Protein AF-A0A7W7RBM0-F1 (afdb_monomer)

Organism: Kitasatospora kifunensis (NCBI:txid58351)

Foldseek 3Di:
DPPPPCVVVVHDDDDDPLNVVLVVVLVVVVVVVVVVVVVVLVVLVVVLVVLVVVCCVVPVVPPPPDDDPVVSVVVSVVVSCVVRVSQWDQDPVRDTDGPVRVVVLVVQVSVLLSQQSSVLSVCVVVVQFKWFKDWDQQPAQQANPHPHHRHRDIDTSVSCNVRSDHGGPIPIHIHGCPVDDPDDPDPPPPDDDDDDDDDDDDDDDDDDDDDDDDDD

pLDDT: mean 75.97, std 19.32, range [30.8, 97.81]

Radius of gyration: 31.15 Å; Cα contacts (8 Å, |Δi|>4): 187; chains: 1; bounding box: 59×87×76 Å

Mean predicted aligned error: 14.88 Å

Solvent-accessible surface area (backbone atoms only — not comparable to full-atom values): 13121 Å² total; per-residue (Å²): 134,84,62,72,67,33,65,77,66,78,45,83,86,70,92,44,72,69,56,52,49,55,50,47,54,52,46,53,56,50,49,53,50,53,50,56,52,52,53,49,51,52,52,52,50,51,51,44,54,50,49,54,54,52,46,51,69,63,44,70,80,62,58,85,65,97,55,54,72,67,59,51,52,48,54,52,49,55,50,49,46,72,76,50,54,86,62,42,45,70,47,96,88,68,52,73,38,48,44,67,65,46,50,54,32,51,52,48,36,53,53,35,41,49,51,36,51,54,51,45,50,53,29,60,76,70,71,32,52,37,25,36,29,45,45,54,83,75,31,9,41,73,27,58,86,39,85,57,57,33,40,80,33,77,38,45,49,65,60,44,67,75,41,41,56,33,54,76,73,59,74,40,42,69,44,79,30,78,88,51,74,78,75,75,78,82,73,83,81,75,84,75,84,82,84,84,85,84,90,85,82,89,82,88,78,88,78,91,82,89,86,84,87,81,90,132

Nearest PDB structures (foldseek):
  5lm1-assembly1_A  TM=4.040E-01  e=5.178E+00  Homo sapiens

Structure (mmCIF, N/CA/C/O backbone):
data_AF-A0A7W7RBM0-F1
#
_entry.id   AF-A0A7W7RBM0-F1
#
loop_
_atom_site.group_PDB
_atom_site.id
_atom_site.type_symbol
_atom_site.label_atom_id
_atom_site.label_alt_id
_atom_site.label_comp_id
_atom_site.label_asym_id
_atom_site.label_entity_id
_atom_site.label_seq_id
_atom_site.pdbx_PDB_ins_code
_atom_site.Cartn_x
_atom_site.Cartn_y
_atom_site.Cartn_z
_atom_site.occupancy
_atom_site.B_iso_or_equiv
_atom_site.auth_seq_id
_atom_site.auth_comp_id
_atom_site.auth_asym_id
_atom_site.auth_atom_id
_atom_site.pdbx_PDB_model_num
ATOM 1 N N . MET A 1 1 ? 0.752 22.565 11.808 1.00 34.62 1 MET A N 1
ATOM 2 C CA . MET A 1 1 ? -0.166 23.169 12.798 1.00 34.62 1 MET A CA 1
ATOM 3 C C . MET A 1 1 ? -1.330 22.202 13.053 1.00 34.62 1 MET A C 1
ATOM 5 O O . MET A 1 1 ? -2.288 22.236 12.294 1.00 34.62 1 MET A O 1
ATOM 9 N N . PRO A 1 2 ? -1.244 21.279 14.032 1.00 46.66 2 PRO A N 1
ATOM 10 C CA . PRO A 1 2 ? -2.271 20.262 14.308 1.00 46.66 2 PRO A CA 1
ATOM 11 C C . PRO A 1 2 ? -3.316 20.740 15.344 1.00 46.66 2 PRO A C 1
ATOM 13 O O . PRO A 1 2 ? -3.722 19.993 16.230 1.00 46.66 2 PRO A O 1
ATOM 16 N N . THR A 1 3 ? -3.701 22.015 15.296 1.00 50.72 3 THR A N 1
ATOM 17 C CA . THR A 1 3 ? -4.293 22.718 16.447 1.00 50.72 3 THR A CA 1
ATOM 18 C C . THR A 1 3 ? -5.813 22.568 16.581 1.00 50.72 3 THR A C 1
ATOM 20 O O . THR A 1 3 ? -6.357 22.837 17.647 1.00 50.72 3 THR A O 1
ATOM 23 N N . THR A 1 4 ? -6.523 22.118 15.548 1.00 62.31 4 THR A N 1
ATOM 24 C CA . THR A 1 4 ? -7.995 22.171 15.522 1.00 62.31 4 THR A CA 1
ATOM 25 C C . THR A 1 4 ? -8.686 21.055 16.307 1.00 62.31 4 THR A C 1
ATOM 27 O O . THR A 1 4 ? -9.708 21.317 16.923 1.00 62.31 4 THR A O 1
ATOM 30 N N . ALA A 1 5 ? -8.128 19.843 16.379 1.00 54.31 5 ALA A N 1
ATOM 31 C CA . ALA A 1 5 ? -8.778 18.734 17.094 1.00 54.31 5 ALA A CA 1
ATOM 32 C C . ALA A 1 5 ? -8.568 18.774 18.622 1.00 54.31 5 ALA A C 1
ATOM 34 O O . ALA A 1 5 ? -9.457 18.412 19.391 1.00 54.31 5 ALA A O 1
ATOM 35 N N . ALA A 1 6 ? -7.394 19.227 19.079 1.00 55.47 6 ALA A N 1
ATOM 36 C CA . ALA A 1 6 ? -7.057 19.278 20.505 1.00 55.47 6 ALA A CA 1
ATOM 37 C C . ALA A 1 6 ? -7.853 20.359 21.260 1.00 55.47 6 ALA A C 1
ATOM 39 O O . ALA A 1 6 ? -8.245 20.145 22.407 1.00 55.47 6 ALA A O 1
ATOM 40 N N . ALA A 1 7 ? -8.134 21.489 20.601 1.00 59.97 7 ALA A N 1
ATOM 41 C CA . ALA A 1 7 ? -8.940 22.571 21.162 1.00 59.97 7 ALA A CA 1
ATOM 42 C C . ALA A 1 7 ? -10.389 22.131 21.434 1.00 59.97 7 ALA A C 1
ATOM 44 O O . ALA A 1 7 ? -10.951 22.471 22.470 1.00 59.97 7 ALA A O 1
ATOM 45 N N . THR A 1 8 ? -10.968 21.311 20.553 1.00 61.75 8 THR A N 1
ATOM 46 C CA . THR A 1 8 ? -12.334 20.786 20.706 1.00 61.75 8 THR A CA 1
ATOM 47 C C . THR A 1 8 ? -12.459 19.761 21.839 1.00 61.75 8 THR A C 1
ATOM 49 O O . THR A 1 8 ? -13.512 19.655 22.455 1.00 61.75 8 THR A O 1
ATOM 52 N N . LEU A 1 9 ? -11.391 19.017 22.147 1.00 70.31 9 LEU A N 1
ATOM 53 C CA . LEU A 1 9 ? -11.397 17.958 23.167 1.00 70.31 9 LEU A CA 1
ATOM 54 C C . LEU A 1 9 ? -10.960 18.435 24.565 1.00 70.31 9 LEU A C 1
ATOM 56 O O . LEU A 1 9 ? -10.940 17.634 25.500 1.00 70.31 9 LEU A O 1
ATOM 60 N N . GLY A 1 10 ? -10.566 19.707 24.717 1.00 74.50 10 GLY A N 1
ATOM 61 C CA . GLY A 1 10 ? -10.135 20.283 25.998 1.00 74.50 10 GLY A CA 1
ATOM 62 C C . GLY A 1 10 ? -8.911 19.599 26.624 1.00 74.50 10 GLY A C 1
ATOM 63 O O . GLY A 1 10 ? -8.672 19.731 27.823 1.00 74.50 10 GLY A O 1
ATOM 64 N N . ARG A 1 11 ? -8.146 18.828 25.840 1.00 68.06 11 ARG A N 1
ATOM 65 C CA . ARG A 1 11 ? -6.976 18.074 26.306 1.00 68.06 11 ARG A CA 1
ATOM 66 C C . ARG A 1 11 ? -5.830 18.187 25.303 1.00 68.06 11 ARG A C 1
ATOM 68 O O . ARG A 1 11 ? -6.062 18.008 24.105 1.00 68.06 11 ARG A O 1
ATOM 75 N N . PRO A 1 12 ? -4.590 18.437 25.7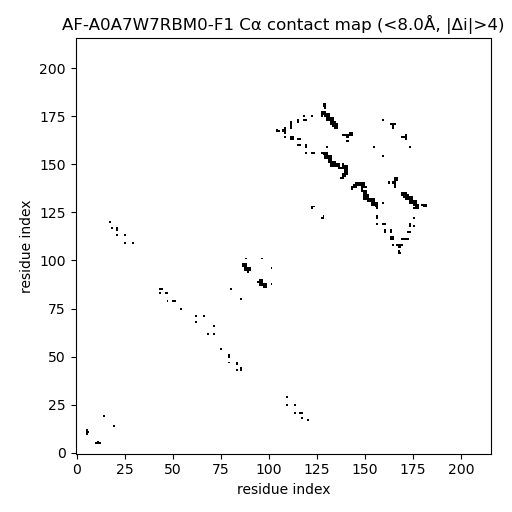63 1.00 71.50 12 PRO A N 1
ATOM 76 C CA . PRO A 1 12 ? -3.438 18.428 24.876 1.00 71.50 12 PRO A CA 1
ATOM 77 C C . PRO A 1 12 ? -3.272 17.038 24.254 1.00 71.50 12 PRO A C 1
ATOM 79 O O . PRO A 1 12 ? -3.477 16.007 24.900 1.00 71.50 12 PRO A O 1
ATOM 82 N N . PHE A 1 13 ? -2.898 17.005 22.976 1.00 72.31 13 PHE A N 1
ATOM 83 C CA . PHE A 1 13 ? -2.513 15.761 22.326 1.00 72.31 13 PHE A CA 1
ATOM 84 C C . PHE A 1 13 ? -1.226 15.230 22.974 1.00 72.31 13 PHE A C 1
ATOM 86 O O . PHE A 1 13 ? -0.174 15.856 22.872 1.00 72.31 13 PHE A O 1
ATOM 93 N N . THR A 1 14 ? -1.301 14.057 23.604 1.00 74.19 14 THR A N 1
ATOM 94 C CA . THR A 1 14 ? -0.139 13.397 24.227 1.00 74.19 14 THR A CA 1
ATOM 95 C C . THR A 1 14 ? 0.209 12.119 23.487 1.00 74.19 14 THR A C 1
ATOM 97 O O . THR A 1 14 ? -0.647 11.244 23.388 1.00 74.19 14 THR A O 1
ATOM 100 N N . TRP A 1 15 ? 1.444 11.956 23.015 1.00 73.50 15 TRP A N 1
ATOM 101 C CA . TRP A 1 15 ? 1.920 10.681 22.468 1.00 73.50 15 TRP A CA 1
ATOM 102 C C . TRP A 1 15 ? 1.856 9.579 23.533 1.00 73.50 15 TRP A C 1
ATOM 104 O O . TRP A 1 15 ? 2.588 9.618 24.516 1.00 73.50 15 TRP A O 1
ATOM 114 N N . THR A 1 16 ? 0.970 8.597 23.353 1.00 78.50 16 THR A N 1
ATOM 115 C CA . THR A 1 16 ? 0.907 7.414 24.222 1.00 78.50 16 THR A CA 1
ATOM 116 C C . THR A 1 16 ? 1.860 6.335 23.717 1.00 78.50 16 THR A C 1
ATOM 118 O O . THR A 1 16 ? 2.151 6.279 22.521 1.00 78.50 16 THR A O 1
ATOM 121 N N . SER A 1 17 ? 2.284 5.427 24.599 1.00 74.88 17 SER A N 1
ATOM 122 C CA . SER A 1 17 ? 3.091 4.253 24.226 1.00 74.88 17 SER A CA 1
ATOM 123 C C . SER A 1 17 ? 2.436 3.432 23.110 1.00 74.88 17 SER A C 1
ATOM 125 O O . SER A 1 17 ? 3.106 3.023 22.169 1.00 74.88 17 SER A O 1
ATOM 127 N N . SER A 1 18 ? 1.109 3.275 23.144 1.00 68.06 18 SER A N 1
ATOM 128 C CA . SER A 1 18 ? 0.350 2.594 22.089 1.00 68.06 18 SER A CA 1
ATOM 129 C C . SER A 1 18 ? 0.451 3.280 20.721 1.00 68.06 18 SER A C 1
ATOM 131 O O . SER A 1 18 ? 0.587 2.602 19.707 1.00 68.06 18 SER A O 1
ATOM 133 N N . ARG A 1 19 ? 0.442 4.621 20.671 1.00 73.06 19 ARG A N 1
ATOM 134 C CA . ARG A 1 19 ? 0.617 5.375 19.416 1.00 73.06 19 ARG A CA 1
ATOM 135 C C . ARG A 1 19 ? 2.046 5.281 18.903 1.00 73.06 19 ARG A C 1
ATOM 137 O O . ARG A 1 19 ? 2.250 5.204 17.699 1.00 73.06 19 ARG A O 1
ATOM 144 N N . GLN A 1 20 ? 3.021 5.275 19.809 1.00 77.88 20 GLN A N 1
ATOM 145 C CA . GLN A 1 20 ? 4.423 5.073 19.454 1.00 77.88 20 GLN A CA 1
ATOM 146 C C . GLN A 1 20 ? 4.657 3.669 18.885 1.00 77.88 20 GLN A C 1
ATOM 148 O O . GLN A 1 20 ? 5.362 3.551 17.889 1.00 77.88 20 GLN A O 1
ATOM 153 N N . HIS A 1 21 ? 4.033 2.632 19.457 1.00 72.50 21 HIS A N 1
ATOM 154 C CA . HIS A 1 21 ? 4.114 1.261 18.939 1.00 72.50 21 HIS A CA 1
ATOM 155 C C . HIS A 1 21 ? 3.507 1.160 17.536 1.00 72.50 21 HIS A C 1
ATOM 157 O O . HIS A 1 21 ? 4.199 0.765 16.609 1.00 72.50 21 HIS A O 1
ATOM 163 N N . ALA A 1 22 ? 2.274 1.645 17.345 1.00 70.75 22 ALA A N 1
ATOM 164 C CA . ALA A 1 22 ? 1.618 1.625 16.036 1.00 70.75 22 ALA A CA 1
ATOM 165 C C . ALA A 1 22 ? 2.400 2.412 14.966 1.00 70.75 22 ALA A C 1
ATOM 167 O O . ALA A 1 22 ? 2.523 1.968 13.826 1.00 70.75 22 ALA A O 1
ATOM 168 N N . LEU A 1 23 ? 2.967 3.571 15.329 1.00 74.25 23 LEU A N 1
ATOM 169 C CA . LEU A 1 23 ? 3.827 4.336 14.425 1.00 74.25 23 LEU A CA 1
ATOM 170 C C . LEU A 1 23 ? 5.109 3.566 14.094 1.00 74.25 23 LEU A C 1
ATOM 172 O O . LEU A 1 23 ? 5.545 3.578 12.944 1.00 74.25 23 LEU A O 1
ATOM 176 N N . ARG A 1 24 ? 5.716 2.904 15.084 1.00 80.00 24 ARG A N 1
ATOM 177 C CA . ARG A 1 24 ? 6.925 2.100 14.899 1.00 80.00 24 ARG A CA 1
ATOM 178 C C . ARG A 1 24 ? 6.667 0.917 13.972 1.00 80.00 24 ARG A C 1
ATOM 180 O O . ARG A 1 24 ? 7.450 0.736 13.047 1.00 80.00 24 ARG A O 1
ATOM 187 N N . ASP A 1 25 ? 5.572 0.191 14.164 1.00 74.31 25 ASP A N 1
ATOM 188 C CA . ASP A 1 25 ? 5.205 -0.963 13.335 1.00 74.31 25 ASP A CA 1
ATOM 189 C C . ASP A 1 25 ? 4.941 -0.531 11.888 1.00 74.31 25 ASP A C 1
ATOM 191 O O . ASP A 1 25 ? 5.546 -1.065 10.959 1.00 74.31 25 ASP A O 1
ATOM 195 N N . LEU A 1 26 ? 4.158 0.540 11.692 1.00 77.50 26 LEU A N 1
ATOM 196 C CA . LEU A 1 26 ? 3.953 1.141 10.370 1.00 77.50 26 LEU A CA 1
ATOM 197 C C . LEU A 1 26 ? 5.280 1.540 9.716 1.00 77.50 26 LEU A C 1
ATOM 199 O O . LEU A 1 26 ? 5.475 1.344 8.516 1.00 77.50 26 LEU A O 1
ATOM 203 N N . THR A 1 27 ? 6.180 2.129 10.500 1.00 76.50 27 THR A N 1
ATOM 204 C CA . THR A 1 27 ? 7.476 2.602 10.016 1.00 76.50 27 THR A CA 1
ATOM 205 C C . THR A 1 27 ? 8.352 1.429 9.584 1.00 76.50 27 THR A C 1
ATOM 207 O O . THR A 1 27 ? 8.867 1.454 8.469 1.00 76.50 27 THR A O 1
ATOM 210 N N . ILE A 1 28 ? 8.485 0.390 10.414 1.00 79.44 28 ILE A N 1
ATOM 211 C CA . ILE A 1 28 ? 9.275 -0.814 10.114 1.00 79.44 28 ILE A CA 1
ATOM 212 C C . ILE A 1 28 ? 8.769 -1.480 8.833 1.00 79.44 28 ILE A C 1
ATOM 214 O O . ILE A 1 28 ? 9.562 -1.715 7.918 1.00 79.44 28 ILE A O 1
ATOM 218 N N . ASP A 1 29 ? 7.460 -1.702 8.726 1.00 75.06 29 ASP A N 1
ATOM 219 C CA . ASP A 1 29 ? 6.852 -2.331 7.552 1.00 75.06 29 ASP A CA 1
ATOM 220 C C . ASP A 1 29 ? 7.039 -1.493 6.285 1.00 75.06 29 ASP A C 1
ATOM 222 O O . ASP A 1 29 ? 7.387 -2.016 5.223 1.00 75.06 29 ASP A O 1
ATOM 226 N N . THR A 1 30 ? 6.848 -0.175 6.392 1.00 73.44 30 THR A N 1
ATOM 227 C CA . THR A 1 30 ? 7.026 0.747 5.263 1.00 73.44 30 THR A CA 1
ATOM 228 C C . THR A 1 30 ? 8.481 0.769 4.800 1.00 73.44 30 THR A C 1
ATOM 230 O O . THR A 1 30 ? 8.741 0.692 3.600 1.00 73.44 30 THR A O 1
ATOM 233 N N . TYR A 1 31 ? 9.446 0.824 5.724 1.00 76.50 31 TYR A N 1
ATOM 234 C CA . TYR A 1 31 ? 10.868 0.778 5.378 1.00 76.50 31 TYR A CA 1
ATOM 235 C C . TYR A 1 31 ? 11.263 -0.553 4.740 1.00 76.50 31 TYR A C 1
ATOM 237 O O . TYR A 1 31 ? 12.006 -0.547 3.758 1.00 76.50 31 TYR A O 1
ATOM 245 N N . ALA A 1 32 ? 10.762 -1.679 5.254 1.00 80.75 32 ALA A N 1
ATOM 246 C CA . ALA A 1 32 ? 11.043 -2.995 4.690 1.00 80.75 32 ALA A CA 1
ATOM 247 C C . ALA A 1 32 ? 10.551 -3.110 3.238 1.00 80.75 32 ALA A C 1
ATOM 249 O O . ALA A 1 32 ? 11.269 -3.628 2.379 1.00 80.75 32 ALA A O 1
ATOM 250 N N . ASP A 1 33 ? 9.359 -2.588 2.941 1.00 77.44 33 ASP A N 1
ATOM 251 C CA . ASP A 1 33 ? 8.840 -2.539 1.574 1.00 77.44 33 ASP A CA 1
ATOM 252 C C . ASP A 1 33 ? 9.652 -1.592 0.683 1.00 77.44 33 ASP A C 1
ATOM 254 O O . ASP A 1 33 ? 10.083 -1.998 -0.398 1.00 77.44 33 ASP A O 1
ATOM 258 N N . LEU A 1 34 ? 9.923 -0.360 1.128 1.00 76.56 34 LEU A N 1
ATOM 259 C CA . LEU A 1 34 ? 10.722 0.602 0.358 1.00 76.56 34 LEU A CA 1
ATOM 260 C C . LEU A 1 34 ? 12.121 0.060 0.040 1.00 76.56 34 LEU A C 1
ATOM 262 O O . LEU A 1 34 ? 12.595 0.222 -1.084 1.00 76.56 34 LEU A O 1
ATOM 266 N N . LEU A 1 35 ? 12.758 -0.628 0.991 1.00 82.50 35 LEU A N 1
ATOM 267 C CA . LEU A 1 35 ? 14.050 -1.279 0.786 1.00 82.50 35 LEU A CA 1
ATOM 268 C C . LEU A 1 35 ? 13.958 -2.405 -0.249 1.00 82.50 35 LEU A C 1
ATOM 270 O O . LEU A 1 35 ? 14.793 -2.491 -1.147 1.00 82.50 35 LEU A O 1
ATOM 274 N N . ARG A 1 36 ? 12.930 -3.255 -0.167 1.00 81.25 36 ARG A N 1
ATOM 275 C CA . ARG A 1 36 ? 12.728 -4.336 -1.143 1.00 81.25 36 ARG A CA 1
ATOM 276 C C . ARG A 1 36 ? 12.538 -3.777 -2.555 1.00 81.25 36 ARG A C 1
ATOM 278 O O . ARG A 1 36 ? 13.091 -4.312 -3.515 1.00 81.25 36 ARG A O 1
ATOM 285 N N . HIS A 1 37 ? 11.792 -2.681 -2.681 1.00 77.38 37 HIS A N 1
ATOM 286 C CA . HIS A 1 37 ? 11.557 -2.019 -3.962 1.00 77.38 37 HIS A CA 1
ATOM 287 C C . HIS A 1 37 ? 12.786 -1.276 -4.490 1.00 77.38 37 HIS A C 1
ATOM 289 O O . HIS A 1 37 ? 13.040 -1.331 -5.692 1.00 77.38 37 HIS A O 1
ATOM 295 N N . SER A 1 38 ? 13.590 -0.647 -3.628 1.00 78.19 38 SER A N 1
ATOM 296 C CA . SER A 1 38 ? 14.849 -0.027 -4.058 1.00 78.19 38 SER A CA 1
ATOM 297 C C . SER A 1 38 ? 15.851 -1.075 -4.552 1.00 78.19 38 SER A C 1
ATOM 299 O O . SER A 1 38 ? 16.487 -0.879 -5.586 1.00 78.19 38 SER A O 1
ATOM 301 N N . GLN A 1 39 ? 15.927 -2.233 -3.889 1.00 86.50 39 GLN A N 1
ATOM 302 C CA . GLN A 1 39 ? 16.743 -3.367 -4.330 1.00 86.50 39 GLN A CA 1
ATOM 303 C C . GLN A 1 39 ? 16.281 -3.931 -5.683 1.00 86.50 39 GLN A C 1
ATOM 305 O O . GLN A 1 39 ? 17.117 -4.246 -6.531 1.00 86.50 39 GLN A O 1
ATOM 310 N N . GLU A 1 40 ? 14.967 -4.039 -5.914 1.00 83.69 40 GLU A N 1
ATOM 311 C CA . GLU A 1 40 ? 14.426 -4.426 -7.225 1.00 83.69 40 GLU A CA 1
ATOM 312 C C . GLU A 1 40 ? 14.782 -3.404 -8.306 1.00 83.69 40 GLU A C 1
ATOM 314 O O . GLU A 1 40 ? 15.256 -3.790 -9.371 1.00 83.69 40 GLU A O 1
ATOM 319 N N . ALA A 1 41 ? 14.638 -2.108 -8.026 1.00 81.81 41 ALA A N 1
ATOM 320 C CA . ALA A 1 41 ? 14.992 -1.060 -8.978 1.00 81.81 41 ALA A CA 1
ATOM 321 C C . ALA A 1 41 ? 16.479 -1.125 -9.373 1.00 81.81 41 ALA A C 1
ATOM 323 O O . ALA A 1 41 ? 16.811 -1.030 -10.555 1.00 81.81 41 ALA A O 1
ATOM 324 N N . VAL A 1 42 ? 17.377 -1.364 -8.408 1.00 86.31 42 VAL A N 1
ATOM 325 C CA . VAL A 1 42 ? 18.814 -1.556 -8.675 1.00 86.31 42 VAL A CA 1
ATOM 326 C C . VAL A 1 42 ? 19.058 -2.787 -9.552 1.00 86.31 42 VAL A C 1
ATOM 328 O O . VAL A 1 42 ? 19.825 -2.714 -10.513 1.00 86.31 42 VAL A O 1
ATOM 331 N N . ARG A 1 43 ? 18.386 -3.911 -9.272 1.00 86.94 43 ARG A N 1
ATOM 332 C CA . ARG A 1 43 ? 18.473 -5.131 -10.093 1.00 86.94 43 ARG A CA 1
ATOM 333 C C . ARG A 1 43 ? 17.994 -4.882 -11.527 1.00 86.94 43 ARG A C 1
ATOM 335 O O . ARG A 1 43 ? 18.687 -5.275 -12.466 1.00 86.94 43 ARG A O 1
ATOM 342 N N . GLN A 1 44 ? 16.851 -4.221 -11.707 1.00 84.50 44 GLN A N 1
ATOM 343 C CA . GLN A 1 44 ? 16.304 -3.903 -13.029 1.00 84.50 44 GLN A CA 1
ATOM 344 C C . GLN A 1 44 ? 17.215 -2.956 -13.814 1.00 84.50 44 GLN A C 1
ATOM 346 O O . GLN A 1 44 ? 17.490 -3.206 -14.988 1.00 84.50 44 GLN A O 1
ATOM 351 N N . ALA A 1 45 ? 17.747 -1.920 -13.160 1.00 84.94 45 ALA A N 1
ATOM 352 C CA . ALA A 1 45 ? 18.719 -1.018 -13.767 1.00 84.94 45 ALA A CA 1
ATOM 353 C C . ALA A 1 45 ? 19.986 -1.773 -14.201 1.00 84.94 45 ALA A C 1
ATOM 355 O O . ALA A 1 45 ? 20.451 -1.602 -15.325 1.00 84.94 45 ALA A O 1
ATOM 356 N N . GLY A 1 46 ? 20.511 -2.666 -13.355 1.00 87.06 46 GLY A N 1
ATOM 357 C CA . GLY A 1 46 ? 21.654 -3.519 -13.691 1.00 87.06 46 GLY A CA 1
ATOM 358 C C . GLY A 1 46 ? 21.400 -4.406 -14.914 1.00 87.06 46 GLY A C 1
ATOM 359 O O . GLY A 1 46 ? 22.244 -4.477 -15.810 1.00 87.06 46 GLY A O 1
ATOM 360 N N . ALA A 1 47 ? 20.220 -5.029 -14.994 1.00 87.38 47 ALA A N 1
ATOM 361 C CA . ALA A 1 47 ? 19.813 -5.831 -16.148 1.00 87.38 47 ALA A CA 1
ATOM 362 C C . ALA A 1 47 ? 19.720 -4.988 -17.431 1.00 87.38 47 ALA A C 1
ATOM 364 O O . ALA A 1 47 ? 20.244 -5.393 -18.469 1.00 87.38 47 ALA A O 1
ATOM 365 N N . PHE A 1 48 ? 19.128 -3.792 -17.348 1.00 87.50 48 PHE A N 1
ATOM 366 C CA . PHE A 1 48 ? 19.065 -2.846 -18.462 1.00 87.50 48 P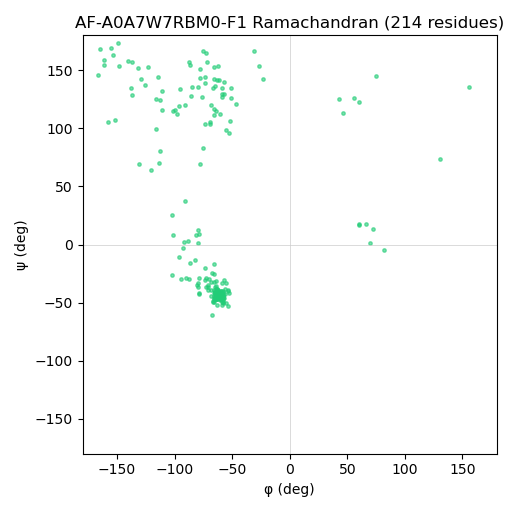HE A CA 1
ATOM 367 C C . PHE A 1 48 ? 20.464 -2.430 -18.936 1.00 87.50 48 PHE A C 1
ATOM 369 O O . PHE A 1 48 ? 20.763 -2.521 -20.126 1.00 87.50 48 PHE A O 1
ATOM 376 N N . TYR A 1 49 ? 21.363 -2.055 -18.020 1.00 87.00 49 TYR A N 1
ATOM 377 C CA . TYR A 1 49 ? 22.748 -1.719 -18.369 1.00 87.00 49 TYR A CA 1
ATOM 378 C C . TYR A 1 49 ? 23.482 -2.888 -19.036 1.00 87.00 49 TYR A C 1
ATOM 380 O O . TYR A 1 49 ? 24.232 -2.680 -19.993 1.00 87.00 49 TYR A O 1
ATOM 388 N N . GLY A 1 50 ? 23.265 -4.115 -18.556 1.00 89.19 50 GLY A N 1
ATOM 389 C CA . GLY A 1 50 ? 23.800 -5.326 -19.175 1.00 89.19 50 GLY A CA 1
ATOM 390 C C . GLY A 1 50 ? 23.311 -5.504 -20.613 1.00 89.19 50 GLY A C 1
ATOM 391 O O . GLY A 1 50 ? 24.125 -5.722 -21.512 1.00 89.19 50 GLY A O 1
ATOM 392 N N . ALA A 1 51 ? 22.007 -5.336 -20.839 1.00 88.19 51 ALA A N 1
ATOM 393 C CA . ALA A 1 51 ? 21.386 -5.443 -22.156 1.00 88.19 51 ALA A CA 1
ATOM 394 C C . ALA A 1 51 ? 21.878 -4.362 -23.127 1.00 88.19 51 ALA A C 1
ATOM 396 O O . ALA A 1 51 ? 22.259 -4.686 -24.248 1.00 88.19 51 ALA A O 1
ATOM 397 N N . VAL A 1 52 ? 21.976 -3.103 -22.686 1.00 86.31 52 VAL A N 1
ATOM 398 C CA . VAL A 1 52 ? 22.540 -2.001 -23.487 1.00 86.31 52 VAL A CA 1
ATOM 399 C C . VAL A 1 52 ? 23.970 -2.322 -23.922 1.00 86.31 52 VAL A C 1
ATOM 401 O O . VAL A 1 52 ? 24.313 -2.168 -25.092 1.00 86.31 52 VAL A O 1
ATOM 404 N N . ARG A 1 53 ? 24.817 -2.806 -23.003 1.00 87.44 53 ARG A N 1
ATOM 405 C CA . ARG A 1 53 ? 26.206 -3.177 -23.325 1.00 87.44 53 ARG A CA 1
ATOM 406 C C . ARG A 1 53 ? 26.274 -4.357 -24.291 1.00 87.44 53 ARG A C 1
ATOM 408 O O . ARG A 1 53 ? 27.106 -4.342 -25.194 1.00 87.44 53 ARG A O 1
ATOM 415 N N . ALA A 1 54 ? 25.432 -5.373 -24.106 1.00 87.31 54 ALA A N 1
ATOM 416 C CA . ALA A 1 54 ? 25.364 -6.521 -25.006 1.00 87.31 54 ALA A CA 1
ATOM 417 C C . ALA A 1 54 ? 24.923 -6.096 -26.414 1.00 87.31 54 ALA A C 1
ATOM 419 O O . ALA A 1 54 ? 25.595 -6.422 -27.391 1.00 87.31 54 ALA A O 1
ATOM 420 N N . ALA A 1 55 ? 23.869 -5.286 -26.496 1.00 82.69 55 ALA A N 1
ATOM 421 C CA . ALA A 1 55 ? 23.366 -4.723 -27.736 1.00 82.69 55 ALA A CA 1
ATOM 422 C C . ALA A 1 55 ? 24.418 -3.859 -28.441 1.00 82.69 55 ALA A C 1
ATOM 424 O O . ALA A 1 55 ? 24.638 -4.025 -29.634 1.00 82.69 55 ALA A O 1
ATOM 425 N N . ALA A 1 56 ? 25.136 -2.996 -27.717 1.00 79.00 56 ALA A N 1
ATOM 426 C CA . ALA A 1 56 ? 26.215 -2.197 -28.295 1.00 79.00 56 ALA A CA 1
ATOM 427 C C . ALA A 1 56 ? 27.301 -3.080 -28.939 1.00 79.00 56 ALA A C 1
ATOM 429 O O . ALA A 1 56 ? 27.710 -2.820 -30.068 1.00 79.00 56 ALA A O 1
ATOM 430 N N . ARG A 1 57 ? 27.723 -4.168 -28.276 1.00 81.50 57 ARG A N 1
ATOM 431 C CA . ARG A 1 57 ? 28.708 -5.110 -28.845 1.00 81.50 57 ARG A CA 1
ATOM 432 C C . ARG A 1 57 ? 28.201 -5.808 -30.107 1.00 81.50 57 ARG A C 1
ATOM 434 O O . ARG A 1 57 ? 28.987 -6.044 -31.016 1.00 81.50 57 ARG A O 1
ATOM 441 N N . GLN A 1 58 ? 26.918 -6.158 -30.143 1.00 76.62 58 GLN A N 1
ATOM 442 C CA . GLN A 1 58 ? 26.314 -6.892 -31.256 1.00 76.62 58 GLN A CA 1
ATOM 443 C C . GLN A 1 58 ? 25.980 -5.990 -32.447 1.00 76.62 58 GLN A C 1
ATOM 445 O O . GLN A 1 58 ? 26.139 -6.411 -33.586 1.00 76.62 58 GLN A O 1
ATOM 450 N N . HIS A 1 59 ? 25.535 -4.758 -32.194 1.00 67.31 59 H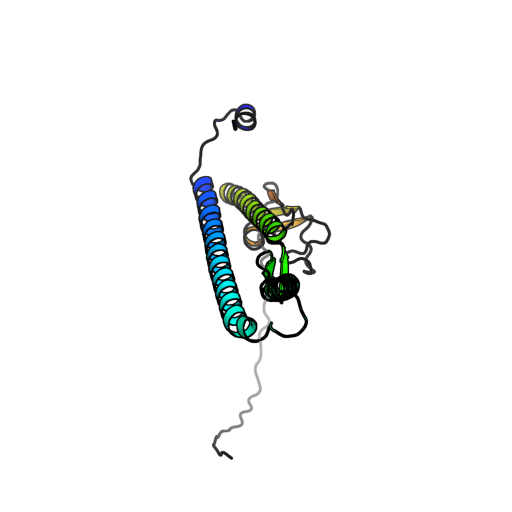IS A N 1
ATOM 451 C CA . HIS A 1 59 ? 24.957 -3.888 -33.215 1.00 67.31 59 HIS A CA 1
ATOM 452 C C . HIS A 1 59 ? 25.952 -2.918 -33.858 1.00 67.31 59 HIS A C 1
ATOM 454 O O . HIS A 1 59 ? 25.786 -2.611 -35.040 1.00 67.31 59 HIS A O 1
ATOM 460 N N . ILE A 1 60 ? 26.996 -2.471 -33.144 1.00 63.78 60 ILE A N 1
ATOM 461 C CA . ILE A 1 60 ? 28.032 -1.578 -33.706 1.00 63.78 60 ILE A CA 1
ATOM 462 C C . ILE A 1 60 ? 28.665 -2.150 -34.998 1.00 63.78 60 ILE A C 1
ATOM 464 O O . ILE A 1 60 ? 28.830 -1.381 -35.944 1.00 63.78 60 ILE A O 1
ATOM 468 N N . PRO A 1 61 ? 28.946 -3.465 -35.120 1.00 61.91 61 PRO A N 1
ATOM 469 C CA . PRO A 1 61 ? 29.502 -4.035 -36.354 1.00 61.91 61 PRO A CA 1
ATOM 470 C C . PRO A 1 61 ? 28.512 -4.138 -37.534 1.00 61.91 61 PRO A C 1
ATOM 472 O O . PRO A 1 61 ? 28.928 -4.099 -38.688 1.00 61.91 61 PRO A O 1
ATOM 475 N N . THR A 1 62 ? 27.207 -4.286 -37.278 1.00 59.19 62 THR A N 1
ATOM 476 C CA . THR A 1 62 ? 26.196 -4.660 -38.299 1.00 59.19 62 THR A CA 1
ATOM 477 C C . THR A 1 62 ? 25.421 -3.497 -38.931 1.00 59.19 62 THR A C 1
ATOM 479 O O . THR A 1 62 ? 24.729 -3.697 -39.930 1.00 59.19 62 THR A O 1
ATOM 482 N N . HIS A 1 63 ? 25.526 -2.272 -38.403 1.00 54.72 63 HIS A N 1
ATOM 483 C CA . HIS A 1 63 ? 24.731 -1.124 -38.877 1.00 54.72 63 HIS A CA 1
ATOM 484 C C . HIS A 1 63 ? 25.235 -0.440 -40.163 1.00 54.72 63 HIS A C 1
ATOM 486 O O . HIS A 1 63 ? 24.711 0.601 -40.548 1.00 54.72 63 HIS A O 1
ATOM 492 N N . LEU A 1 64 ? 26.166 -1.058 -40.896 1.00 54.12 64 LEU A N 1
ATOM 493 C CA . LEU A 1 64 ? 26.592 -0.614 -42.233 1.00 54.12 64 LEU A CA 1
ATOM 494 C C . LEU A 1 64 ? 25.614 -1.001 -43.365 1.00 54.12 64 LEU A C 1
ATOM 496 O O . LEU A 1 64 ? 25.933 -0.829 -44.538 1.00 54.12 64 LEU A O 1
ATOM 500 N N . THR A 1 65 ? 24.417 -1.509 -43.052 1.00 63.12 65 THR A N 1
ATOM 501 C CA . THR A 1 65 ? 23.442 -1.975 -44.054 1.00 63.12 65 THR A CA 1
ATOM 502 C C . THR A 1 65 ? 22.152 -1.139 -44.043 1.00 63.12 65 THR A C 1
ATOM 504 O O . THR A 1 65 ? 21.263 -1.311 -43.213 1.00 63.12 65 THR A O 1
ATOM 507 N N . GLY A 1 66 ? 22.045 -0.197 -44.986 1.00 65.62 66 GLY A N 1
ATOM 508 C CA . GLY A 1 66 ? 20.777 0.375 -45.474 1.00 65.62 66 GLY A CA 1
ATOM 509 C C . GLY A 1 66 ? 19.948 1.279 -44.544 1.00 65.62 66 GLY A C 1
ATOM 510 O O . GLY A 1 66 ? 18.885 1.730 -44.964 1.00 65.62 66 GLY A O 1
ATOM 511 N N . ARG A 1 67 ? 20.382 1.569 -43.311 1.00 72.06 67 ARG A N 1
ATOM 512 C CA . ARG A 1 67 ? 19.693 2.488 -42.378 1.00 72.06 67 ARG A CA 1
ATOM 513 C C . ARG A 1 67 ? 20.611 3.612 -41.924 1.00 72.06 67 ARG A C 1
ATOM 515 O O . ARG A 1 67 ? 21.820 3.431 -41.824 1.00 72.06 67 ARG A O 1
ATOM 522 N N . THR A 1 68 ? 20.033 4.761 -41.577 1.00 80.25 68 THR A N 1
ATOM 523 C CA . THR A 1 68 ? 20.808 5.833 -40.938 1.00 80.25 68 THR A CA 1
ATOM 524 C C . THR A 1 68 ? 21.158 5.464 -39.493 1.00 80.25 68 THR A C 1
ATOM 526 O O . THR A 1 68 ? 20.474 4.660 -38.844 1.00 80.25 68 THR A O 1
ATOM 529 N N . ALA A 1 69 ? 22.211 6.082 -38.952 1.00 77.06 69 ALA A N 1
ATOM 530 C CA . ALA A 1 69 ? 22.598 5.917 -37.550 1.00 77.06 69 ALA A CA 1
ATOM 531 C C . ALA A 1 69 ? 21.449 6.280 -36.589 1.00 77.06 69 ALA A C 1
ATOM 533 O O . ALA A 1 69 ? 21.210 5.572 -35.614 1.00 77.06 69 ALA A O 1
ATOM 534 N N . LEU A 1 70 ? 20.680 7.329 -36.910 1.00 80.81 70 LEU A N 1
ATOM 535 C CA . LEU A 1 70 ? 19.532 7.762 -36.113 1.00 80.81 70 LEU A CA 1
ATOM 536 C C . LEU A 1 70 ? 18.406 6.715 -36.093 1.00 80.81 70 LEU A C 1
ATOM 538 O O . LEU A 1 70 ? 17.874 6.406 -35.030 1.00 80.81 70 LEU A O 1
ATOM 542 N N . GLN A 1 71 ? 18.061 6.134 -37.247 1.00 82.38 71 GLN A N 1
ATOM 543 C CA . GLN A 1 71 ? 17.039 5.079 -37.335 1.00 82.38 71 GLN A CA 1
ATOM 544 C C . GLN A 1 71 ? 17.452 3.823 -36.562 1.00 82.38 71 GLN A C 1
ATOM 546 O O . GLN A 1 71 ? 16.630 3.195 -35.891 1.00 82.38 71 GLN A O 1
ATOM 551 N N . SER A 1 72 ? 18.735 3.477 -36.640 1.00 78.50 72 SER A N 1
ATOM 552 C CA . SER A 1 72 ? 19.326 2.338 -35.939 1.00 78.50 72 SER A CA 1
ATOM 553 C C . SER A 1 72 ? 19.305 2.540 -34.423 1.00 78.50 72 SER A C 1
ATOM 555 O O . SER A 1 72 ? 18.818 1.677 -33.695 1.00 78.50 72 SER A O 1
ATOM 557 N N . ALA A 1 73 ? 19.725 3.720 -33.957 1.00 80.50 73 ALA A N 1
ATOM 558 C CA . ALA A 1 73 ? 19.669 4.097 -32.549 1.00 80.50 73 ALA A CA 1
ATOM 559 C C . ALA A 1 73 ? 18.231 4.098 -32.012 1.00 80.50 73 ALA A C 1
ATOM 561 O O . ALA A 1 73 ? 17.980 3.558 -30.937 1.00 80.50 73 ALA A O 1
ATOM 562 N N . LYS A 1 74 ? 17.274 4.640 -32.777 1.00 84.38 74 LYS A N 1
ATOM 563 C CA . LYS A 1 74 ? 15.857 4.641 -32.395 1.00 84.38 74 LYS A CA 1
ATOM 564 C C . LYS A 1 74 ? 15.289 3.226 -32.288 1.00 84.38 74 LYS A C 1
ATOM 566 O O . LYS A 1 74 ? 14.658 2.906 -31.289 1.00 84.38 74 LYS A O 1
ATOM 571 N N . THR A 1 75 ? 15.551 2.373 -33.278 1.00 83.56 75 THR A N 1
ATOM 572 C CA . THR A 1 75 ? 15.075 0.980 -33.272 1.00 83.56 75 THR A CA 1
ATOM 573 C C . THR A 1 75 ? 15.617 0.220 -32.063 1.00 83.56 75 THR A C 1
ATOM 575 O O . THR A 1 75 ? 14.863 -0.469 -31.380 1.00 83.56 75 THR A O 1
ATOM 578 N N . LEU A 1 76 ? 16.909 0.381 -31.766 1.00 83.06 76 LEU A N 1
ATOM 579 C CA . LEU A 1 76 ? 17.530 -0.244 -30.604 1.00 83.06 76 LEU A CA 1
ATOM 580 C C . LEU A 1 76 ? 16.938 0.283 -29.287 1.00 83.06 76 LEU A C 1
ATOM 582 O O . LEU A 1 76 ? 16.650 -0.501 -28.385 1.00 83.06 76 LEU A O 1
ATOM 586 N N . ALA A 1 77 ? 16.725 1.596 -29.174 1.00 83.56 77 ALA A N 1
ATOM 587 C CA . ALA A 1 77 ? 16.095 2.193 -28.000 1.00 83.56 77 ALA A CA 1
ATOM 588 C C . ALA A 1 77 ? 14.669 1.658 -27.783 1.00 83.56 77 ALA A C 1
ATOM 590 O O . ALA A 1 77 ? 14.331 1.274 -26.664 1.00 83.56 77 ALA A O 1
ATOM 591 N N . ASP A 1 78 ? 13.868 1.563 -28.849 1.00 86.25 78 ASP A N 1
ATOM 592 C CA . ASP A 1 78 ? 12.498 1.043 -28.796 1.00 86.25 78 ASP A CA 1
ATOM 593 C C . ASP A 1 78 ? 12.488 -0.447 -28.370 1.00 86.25 78 ASP A C 1
ATOM 595 O O . ASP A 1 78 ? 11.687 -0.851 -27.524 1.00 86.25 78 ASP A O 1
ATOM 599 N N . GLN A 1 79 ? 13.428 -1.261 -28.873 1.00 84.31 79 GLN A N 1
ATOM 600 C CA . GLN A 1 79 ? 13.595 -2.667 -28.472 1.00 84.31 79 GLN A CA 1
ATOM 601 C C . GLN A 1 79 ? 13.996 -2.817 -26.999 1.00 84.31 79 GLN A C 1
ATOM 603 O O . GLN A 1 79 ? 13.411 -3.625 -26.274 1.00 84.31 79 GLN A O 1
ATOM 608 N N . LEU A 1 80 ? 14.975 -2.031 -26.543 1.00 85.25 80 LEU A N 1
ATOM 609 C CA . LEU A 1 80 ? 15.438 -2.054 -25.156 1.00 85.25 80 LEU A CA 1
ATOM 610 C C . LEU A 1 80 ? 14.340 -1.598 -24.191 1.00 85.25 80 LEU A C 1
ATOM 612 O O . LEU A 1 80 ? 14.145 -2.239 -23.162 1.00 85.25 80 LEU A O 1
ATOM 616 N N . ALA A 1 81 ? 13.591 -0.546 -24.529 1.00 82.69 81 ALA A N 1
ATOM 617 C CA . ALA A 1 81 ? 12.469 -0.071 -23.721 1.00 82.69 81 ALA A CA 1
ATOM 618 C C . ALA A 1 81 ? 11.341 -1.114 -23.625 1.00 82.69 81 ALA A C 1
ATOM 620 O O . ALA A 1 81 ? 10.760 -1.302 -22.556 1.00 82.69 81 ALA A O 1
ATOM 621 N N . ALA A 1 82 ? 11.055 -1.833 -24.716 1.00 82.69 82 ALA A N 1
ATOM 622 C CA . ALA A 1 82 ? 10.051 -2.895 -24.725 1.00 82.69 82 ALA A CA 1
ATOM 623 C C . ALA A 1 82 ? 10.470 -4.122 -23.891 1.00 82.69 82 ALA A C 1
ATOM 625 O O . ALA A 1 82 ? 9.636 -4.717 -23.200 1.00 82.69 82 ALA A O 1
ATOM 626 N N . ALA A 1 83 ? 11.753 -4.496 -23.948 1.00 82.94 83 ALA A N 1
ATOM 627 C CA . ALA A 1 83 ? 12.306 -5.641 -23.224 1.00 82.94 83 ALA A CA 1
ATOM 628 C C . ALA A 1 83 ? 12.583 -5.345 -21.738 1.00 82.94 83 ALA A C 1
ATOM 630 O O . ALA A 1 83 ? 12.489 -6.246 -20.903 1.00 82.94 83 ALA A O 1
ATOM 631 N N . HIS A 1 84 ? 12.884 -4.089 -21.400 1.00 84.06 84 HIS A N 1
ATOM 632 C CA . HIS A 1 84 ? 13.273 -3.649 -20.059 1.00 84.06 84 HIS A CA 1
ATOM 633 C C . HIS A 1 84 ? 12.460 -2.420 -19.617 1.00 84.06 84 HIS A C 1
ATOM 635 O O . HIS A 1 84 ? 13.010 -1.321 -19.510 1.00 84.06 84 HIS A O 1
ATOM 641 N N . PRO A 1 85 ? 11.149 -2.571 -19.352 1.00 78.69 85 PRO A N 1
ATOM 642 C CA . PRO A 1 85 ? 10.318 -1.456 -18.916 1.00 78.69 85 PRO A CA 1
ATOM 643 C C . PRO A 1 85 ? 10.714 -1.014 -17.500 1.00 78.69 85 PRO A C 1
ATOM 645 O O . PRO A 1 85 ? 10.394 -1.683 -16.520 1.00 78.69 85 PRO A O 1
ATOM 648 N N . LEU A 1 86 ? 11.407 0.122 -17.396 1.00 80.25 86 LEU A N 1
ATOM 649 C CA . LEU A 1 86 ? 11.831 0.720 -16.120 1.00 80.25 86 LEU A CA 1
ATOM 650 C C . LEU A 1 86 ? 10.716 1.541 -15.443 1.00 80.25 86 LEU A C 1
ATOM 652 O O . LEU A 1 86 ? 10.822 1.901 -14.275 1.00 80.25 86 LEU A O 1
ATOM 656 N N . ASP A 1 87 ? 9.635 1.844 -16.166 1.00 85.19 87 ASP A N 1
ATOM 657 C CA . ASP A 1 87 ? 8.473 2.609 -15.697 1.00 85.19 87 ASP A CA 1
ATOM 658 C C . ASP A 1 87 ? 7.359 1.718 -15.118 1.00 85.19 87 ASP A C 1
ATOM 660 O O . ASP A 1 87 ? 6.291 2.216 -14.736 1.00 85.19 87 ASP A O 1
ATOM 664 N N . ARG A 1 88 ? 7.580 0.397 -15.057 1.00 85.75 88 ARG A N 1
ATOM 665 C CA . ARG A 1 88 ? 6.581 -0.595 -14.650 1.00 85.75 88 ARG A CA 1
ATOM 666 C C . ARG A 1 88 ? 7.083 -1.484 -13.518 1.00 85.75 88 ARG A C 1
ATOM 668 O O . ARG A 1 88 ? 8.171 -2.042 -13.573 1.00 85.75 88 ARG A O 1
ATOM 675 N N . VAL A 1 89 ? 6.213 -1.726 -12.544 1.00 82.94 89 VAL A N 1
ATOM 676 C CA . VAL A 1 89 ? 6.334 -2.843 -11.605 1.00 82.94 89 VAL A CA 1
ATOM 677 C C . VAL A 1 89 ? 5.700 -4.074 -12.244 1.00 82.94 89 VAL A C 1
ATOM 679 O O . VAL A 1 89 ? 4.553 -4.020 -12.693 1.00 82.94 89 VAL A O 1
ATOM 682 N N . VAL A 1 90 ? 6.439 -5.182 -12.291 1.00 81.69 90 VAL A N 1
ATOM 683 C CA . VAL A 1 90 ? 5.949 -6.467 -12.806 1.00 81.69 90 VAL A CA 1
ATOM 684 C C . VAL A 1 90 ? 5.606 -7.365 -11.623 1.00 81.69 90 VAL A C 1
ATOM 686 O O . VAL A 1 90 ? 6.474 -7.729 -10.833 1.00 81.69 90 VAL A O 1
ATOM 689 N N . TYR A 1 91 ? 4.329 -7.700 -11.475 1.00 80.44 91 TYR A N 1
ATOM 690 C CA . TYR A 1 91 ? 3.861 -8.619 -10.442 1.00 80.44 91 TYR A CA 1
ATOM 691 C C . TYR A 1 91 ? 4.247 -10.069 -10.764 1.00 80.44 91 TYR A C 1
ATOM 693 O O . TYR A 1 91 ? 4.550 -10.416 -11.905 1.00 80.44 91 TYR A O 1
ATOM 701 N N . ARG A 1 92 ? 4.160 -10.956 -9.762 1.00 78.00 92 ARG A N 1
ATOM 702 C CA . ARG A 1 92 ? 4.454 -12.395 -9.916 1.00 78.00 92 ARG A CA 1
ATOM 703 C C . ARG A 1 92 ? 3.629 -13.066 -11.022 1.00 78.00 92 ARG A C 1
ATOM 705 O O . ARG A 1 92 ? 4.123 -13.968 -11.681 1.00 78.00 92 ARG A O 1
ATOM 712 N N . ASN A 1 93 ? 2.391 -12.622 -11.234 1.00 80.88 93 ASN A N 1
ATOM 713 C CA . ASN A 1 93 ? 1.503 -13.126 -12.286 1.00 80.88 93 ASN A CA 1
ATOM 714 C C . ASN A 1 93 ? 1.777 -12.511 -13.676 1.00 80.88 93 ASN A C 1
ATOM 716 O O . ASN A 1 93 ? 0.977 -12.690 -14.587 1.00 80.88 93 ASN A O 1
ATOM 720 N N . GLY A 1 94 ? 2.857 -11.740 -13.836 1.00 81.44 94 GLY A N 1
ATOM 721 C CA . GLY A 1 94 ? 3.230 -11.084 -15.090 1.00 81.44 94 GLY A CA 1
ATOM 722 C C . GLY A 1 94 ? 2.497 -9.769 -15.374 1.00 81.44 94 GLY A C 1
ATOM 723 O O . GLY A 1 94 ? 2.836 -9.089 -16.345 1.00 81.44 94 GLY A O 1
ATOM 724 N N . ALA A 1 95 ? 1.533 -9.366 -14.538 1.00 85.38 95 ALA A N 1
ATOM 725 C CA . ALA A 1 95 ? 0.831 -8.099 -14.710 1.00 85.38 95 ALA A CA 1
ATOM 726 C C . ALA A 1 95 ? 1.792 -6.910 -14.536 1.00 85.38 95 ALA A C 1
ATOM 728 O O . ALA A 1 95 ? 2.615 -6.888 -13.620 1.00 85.38 95 ALA A O 1
ATOM 729 N N . ARG A 1 96 ? 1.676 -5.909 -15.417 1.00 86.88 96 ARG A N 1
ATOM 730 C CA . ARG A 1 96 ? 2.571 -4.742 -15.469 1.00 86.88 96 ARG A CA 1
ATOM 731 C C . ARG A 1 96 ? 1.831 -3.479 -15.035 1.00 86.88 96 ARG A C 1
ATOM 733 O O . ARG A 1 96 ? 0.919 -3.029 -15.725 1.00 86.88 96 ARG A O 1
ATOM 740 N N . MET A 1 97 ? 2.248 -2.873 -13.930 1.00 85.19 97 MET A N 1
ATOM 741 C CA . MET A 1 97 ? 1.632 -1.671 -13.361 1.00 85.19 97 MET A CA 1
ATOM 742 C C . MET A 1 97 ? 2.569 -0.467 -13.509 1.00 85.19 97 MET A C 1
ATOM 744 O O . MET A 1 97 ? 3.737 -0.605 -13.155 1.00 85.19 97 MET A O 1
ATOM 748 N N . PRO A 1 98 ? 2.117 0.710 -13.983 1.00 90.06 98 PRO A N 1
ATOM 749 C CA . PRO A 1 98 ? 2.915 1.936 -13.903 1.00 90.06 98 PRO A CA 1
ATOM 750 C C . PRO A 1 98 ? 3.431 2.171 -12.483 1.00 90.06 98 PRO A C 1
ATOM 752 O O . PRO A 1 98 ? 2.650 2.081 -11.535 1.00 90.06 98 PRO A O 1
ATOM 755 N N . VAL A 1 99 ? 4.711 2.523 -12.332 1.00 84.50 99 VAL A N 1
ATOM 756 C CA . VAL A 1 99 ? 5.336 2.769 -11.017 1.00 84.50 99 VAL A CA 1
ATOM 757 C C . VAL A 1 99 ? 4.534 3.780 -10.198 1.00 84.50 99 VAL A C 1
ATOM 759 O O . VAL A 1 99 ? 4.282 3.543 -9.021 1.00 84.50 99 VAL A O 1
ATOM 762 N N . ARG A 1 100 ? 4.043 4.858 -10.825 1.00 86.31 100 ARG A N 1
ATOM 763 C CA . ARG A 1 100 ? 3.183 5.848 -10.158 1.00 86.31 100 ARG A CA 1
ATOM 764 C C . ARG A 1 100 ? 1.900 5.226 -9.599 1.00 86.31 100 ARG A C 1
ATOM 766 O O . ARG A 1 100 ? 1.602 5.387 -8.422 1.00 86.31 100 ARG A O 1
ATOM 773 N N . ALA A 1 101 ? 1.161 4.492 -10.431 1.00 87.44 101 ALA A N 1
ATOM 774 C CA . ALA A 1 101 ? -0.103 3.874 -10.034 1.00 87.44 101 ALA A CA 1
ATOM 775 C C . ALA A 1 101 ? 0.094 2.781 -8.972 1.00 87.44 101 ALA A C 1
ATOM 777 O O . ALA A 1 101 ? -0.783 2.573 -8.130 1.00 87.44 101 ALA A O 1
ATOM 778 N N . TRP A 1 102 ? 1.230 2.083 -9.017 1.00 86.25 102 TRP A N 1
ATOM 779 C CA . TRP A 1 102 ? 1.647 1.145 -7.984 1.00 86.25 102 TRP A CA 1
ATOM 780 C C . TRP A 1 102 ? 1.944 1.868 -6.662 1.00 86.25 102 TRP A C 1
ATOM 782 O O . TRP A 1 102 ? 1.394 1.479 -5.635 1.00 86.25 102 TRP A O 1
ATOM 792 N N . ALA A 1 103 ? 2.745 2.937 -6.692 1.00 83.31 103 ALA A N 1
ATOM 793 C CA . ALA A 1 103 ? 3.133 3.694 -5.504 1.00 83.31 103 ALA A CA 1
ATOM 794 C C . ALA A 1 103 ? 1.911 4.302 -4.803 1.00 83.31 103 ALA A C 1
ATOM 796 O O . ALA A 1 103 ? 1.740 4.120 -3.602 1.00 83.31 103 ALA A O 1
ATOM 797 N N . GLU A 1 104 ? 1.008 4.928 -5.561 1.00 86.00 104 GLU A N 1
ATOM 798 C CA . GLU A 1 104 ? -0.255 5.455 -5.033 1.00 86.00 104 GLU A CA 1
ATOM 799 C C . GLU A 1 104 ? -1.091 4.351 -4.360 1.00 86.00 104 GLU A C 1
ATOM 801 O O . GLU A 1 104 ? -1.572 4.526 -3.241 1.00 86.00 104 GLU A O 1
ATOM 806 N N . ALA A 1 105 ? -1.235 3.184 -5.002 1.00 86.06 105 ALA A N 1
ATOM 807 C CA . ALA A 1 105 ? -1.981 2.061 -4.431 1.00 86.06 105 ALA A CA 1
ATOM 808 C C . ALA A 1 105 ? -1.330 1.505 -3.156 1.00 86.06 105 ALA A C 1
ATOM 810 O O . ALA A 1 105 ? -2.040 1.179 -2.203 1.00 86.06 105 ALA A O 1
ATOM 811 N N . ALA A 1 106 ? 0.001 1.397 -3.139 1.00 82.81 106 ALA A N 1
ATOM 812 C CA . ALA A 1 106 ? 0.768 0.914 -1.998 1.00 82.81 106 ALA A CA 1
ATOM 813 C C . ALA A 1 106 ? 0.648 1.873 -0.808 1.00 82.81 106 ALA A C 1
ATOM 815 O O . ALA A 1 106 ? 0.344 1.431 0.299 1.00 82.81 106 ALA A O 1
ATOM 816 N N . THR A 1 107 ? 0.800 3.181 -1.038 1.00 82.88 107 THR A N 1
ATOM 817 C CA . THR A 1 107 ? 0.618 4.202 -0.001 1.00 82.88 107 THR A CA 1
ATOM 818 C C . THR A 1 107 ? -0.791 4.146 0.576 1.00 82.88 107 THR A C 1
ATOM 820 O O . THR A 1 107 ? -0.928 4.042 1.791 1.00 82.88 107 THR A O 1
ATOM 823 N N . LEU A 1 108 ? -1.827 4.127 -0.270 1.00 85.38 108 LEU A N 1
ATOM 824 C CA . LEU A 1 108 ? -3.218 4.043 0.187 1.00 85.38 108 LEU A CA 1
ATOM 825 C C . LEU A 1 108 ? -3.467 2.792 1.037 1.00 85.38 108 LEU A C 1
ATOM 827 O O . LEU A 1 108 ? -4.020 2.892 2.132 1.00 85.38 108 LEU A O 1
ATOM 831 N N . ALA A 1 109 ? -3.017 1.626 0.565 1.00 86.62 109 ALA A N 1
ATOM 832 C CA . ALA A 1 109 ? -3.164 0.371 1.295 1.00 86.62 109 ALA A CA 1
ATOM 833 C C . ALA A 1 109 ? -2.478 0.434 2.668 1.00 86.62 109 ALA A C 1
ATOM 835 O O . ALA A 1 109 ? -3.093 0.101 3.679 1.00 86.62 109 ALA A O 1
ATOM 836 N N . ARG A 1 110 ? -1.234 0.926 2.727 1.00 84.31 110 ARG A N 1
ATOM 837 C CA . ARG A 1 110 ? -0.479 1.052 3.983 1.00 84.31 110 ARG A CA 1
ATOM 838 C C . ARG A 1 110 ? -1.126 2.040 4.951 1.00 84.31 110 ARG A C 1
ATOM 840 O O . ARG A 1 110 ? -1.238 1.734 6.135 1.00 84.31 110 ARG A O 1
ATOM 847 N N . THR A 1 111 ? -1.619 3.179 4.463 1.00 82.62 111 THR A N 1
ATOM 848 C CA . THR A 1 111 ? -2.336 4.143 5.312 1.00 82.62 111 THR A CA 1
ATOM 849 C C . THR A 1 111 ? -3.647 3.582 5.855 1.00 82.62 111 THR A C 1
ATOM 851 O O . THR A 1 111 ? -3.970 3.835 7.012 1.00 82.62 111 THR A O 1
ATOM 854 N N . ALA A 1 112 ? -4.370 2.777 5.070 1.00 87.69 112 ALA A N 1
ATOM 855 C CA . ALA A 1 112 ? -5.607 2.141 5.515 1.00 87.69 112 ALA A CA 1
ATOM 856 C C . ALA A 1 112 ? -5.344 1.077 6.595 1.00 87.69 112 ALA A C 1
ATOM 858 O O . ALA A 1 112 ? -6.006 1.079 7.630 1.00 87.69 112 ALA A O 1
ATOM 859 N N . VAL A 1 113 ? -4.326 0.227 6.406 1.00 87.50 113 VAL A N 1
ATOM 860 C CA . VAL A 1 113 ? -3.899 -0.753 7.423 1.00 87.50 113 VAL A CA 1
ATOM 861 C C . VAL A 1 113 ? -3.514 -0.052 8.725 1.00 87.50 113 VAL A C 1
ATOM 863 O O . VAL A 1 113 ? -3.976 -0.450 9.790 1.00 87.50 113 VAL A O 1
ATOM 866 N N . ALA A 1 114 ? -2.727 1.024 8.647 1.00 83.25 114 ALA A N 1
ATOM 867 C CA . ALA A 1 114 ? -2.323 1.796 9.820 1.00 83.25 114 ALA A CA 1
ATOM 868 C 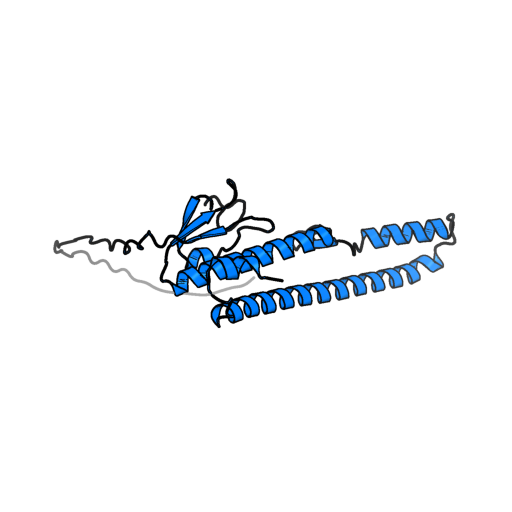C . ALA A 1 114 ? -3.510 2.426 10.556 1.00 83.25 114 ALA A C 1
ATOM 870 O O . ALA A 1 114 ? -3.586 2.370 11.784 1.00 83.25 114 ALA A O 1
ATOM 871 N N . TYR A 1 115 ? -4.435 3.026 9.802 1.00 86.62 115 TYR A N 1
ATOM 872 C CA . TYR A 1 115 ? -5.652 3.616 10.345 1.00 86.62 115 TYR A CA 1
ATOM 873 C C . TYR A 1 115 ? -6.468 2.568 11.112 1.00 86.62 115 TYR A C 1
ATOM 875 O O . TYR A 1 115 ? -6.788 2.772 12.284 1.00 86.62 115 TYR A O 1
ATOM 883 N N . ASN A 1 116 ? -6.716 1.411 10.493 1.00 92.31 116 ASN A N 1
ATOM 884 C CA . ASN A 1 116 ? -7.478 0.329 11.110 1.00 92.31 116 ASN A CA 1
ATOM 885 C C . ASN A 1 116 ? -6.759 -0.270 12.323 1.00 92.31 116 ASN A C 1
ATOM 887 O O . ASN A 1 116 ? -7.387 -0.460 13.361 1.00 92.31 116 ASN A O 1
ATOM 891 N N . ALA A 1 117 ? -5.442 -0.474 12.257 1.00 88.81 117 ALA A N 1
ATOM 892 C CA . ALA A 1 117 ? -4.654 -0.919 13.405 1.00 88.81 117 ALA A CA 1
ATOM 893 C C . ALA A 1 117 ? -4.770 0.050 14.596 1.00 88.81 117 ALA A C 1
ATOM 895 O O . ALA A 1 117 ? -4.937 -0.384 15.737 1.00 88.81 117 ALA A O 1
ATOM 896 N N . GLY A 1 118 ? -4.747 1.363 14.339 1.00 84.12 118 GLY A N 1
ATOM 897 C CA . GLY A 1 118 ? -4.960 2.389 15.361 1.00 84.12 118 GLY A CA 1
ATOM 898 C C . GLY A 1 118 ? -6.345 2.304 16.005 1.00 84.12 118 GLY A C 1
ATOM 899 O O . GLY A 1 118 ? -6.457 2.330 17.232 1.00 84.12 118 GLY A O 1
ATOM 900 N N . THR A 1 119 ? -7.390 2.142 15.193 1.00 90.88 119 THR A N 1
ATOM 901 C CA . THR A 1 119 ? -8.769 1.949 15.664 1.00 90.88 119 THR A CA 1
ATOM 902 C C . THR A 1 119 ? -8.903 0.697 16.535 1.00 90.88 119 THR A C 1
ATOM 904 O O . THR A 1 119 ? -9.441 0.762 17.641 1.00 90.88 119 THR A O 1
ATOM 907 N N . LEU A 1 120 ? -8.342 -0.433 16.101 1.00 92.81 120 LEU A N 1
ATOM 908 C CA . LEU A 1 120 ? -8.394 -1.696 16.844 1.00 92.81 120 LEU A CA 1
ATOM 909 C C . LEU A 1 120 ? -7.561 -1.652 18.135 1.00 92.81 120 LEU A C 1
ATOM 911 O O . LEU A 1 120 ? -7.948 -2.237 19.145 1.00 92.81 120 LEU A O 1
ATOM 915 N N . ALA A 1 121 ? -6.456 -0.903 18.162 1.00 88.62 121 ALA A N 1
ATOM 916 C CA . ALA A 1 121 ? -5.697 -0.672 19.391 1.00 88.62 121 ALA A CA 1
ATOM 917 C C . ALA A 1 121 ? -6.515 0.101 20.443 1.00 88.62 121 ALA A C 1
ATOM 919 O O . ALA A 1 121 ? -6.397 -0.176 21.640 1.00 88.62 121 ALA A O 1
ATOM 920 N N . VAL A 1 122 ? -7.364 1.046 20.017 1.00 88.31 122 VAL A N 1
ATOM 921 C CA . VAL A 1 122 ? -8.325 1.715 20.912 1.00 88.31 122 VAL A CA 1
ATOM 922 C C . VAL A 1 122 ? -9.356 0.710 21.422 1.00 88.31 122 VAL A C 1
ATOM 924 O O . VAL A 1 122 ? -9.599 0.679 22.626 1.00 88.31 122 VAL A O 1
ATOM 927 N N . ALA A 1 123 ? -9.893 -0.150 20.553 1.00 92.31 123 ALA A N 1
ATOM 928 C CA . ALA A 1 123 ? -10.839 -1.196 20.946 1.00 92.31 123 ALA A CA 1
ATOM 929 C C . ALA A 1 123 ? -10.277 -2.075 22.076 1.00 92.31 123 ALA A C 1
ATOM 931 O O . ALA A 1 123 ? -10.866 -2.147 23.156 1.00 92.31 123 ALA A O 1
ATOM 932 N N . ARG A 1 124 ? -9.070 -2.627 21.875 1.00 92.56 124 ARG A N 1
ATOM 933 C CA . ARG A 1 124 ? -8.375 -3.467 22.867 1.00 92.56 124 ARG A CA 1
ATOM 934 C C . ARG A 1 124 ? -8.147 -2.742 24.186 1.00 92.56 124 ARG A C 1
ATOM 936 O O . ARG A 1 124 ? -8.401 -3.299 25.248 1.00 92.56 124 ARG A O 1
ATOM 943 N N . LYS A 1 125 ? -7.706 -1.480 24.134 1.00 89.31 125 LYS A N 1
ATOM 944 C CA . LYS A 1 125 ? -7.473 -0.667 25.338 1.00 89.31 125 LYS A CA 1
ATOM 945 C C . LYS A 1 125 ? -8.739 -0.502 26.187 1.00 89.31 125 LYS A C 1
ATOM 947 O O . LYS A 1 125 ? -8.636 -0.386 27.405 1.00 89.31 125 LYS A O 1
ATOM 952 N N . HIS A 1 126 ? -9.902 -0.451 25.547 1.00 91.38 126 HIS A N 1
ATOM 953 C CA . HIS A 1 126 ? -11.190 -0.234 26.201 1.00 91.38 126 HIS A CA 1
ATOM 954 C C . HIS A 1 126 ? -12.003 -1.523 26.394 1.00 91.38 126 HIS A C 1
ATOM 956 O O . HIS A 1 126 ? -13.156 -1.438 26.802 1.00 91.38 126 HIS A O 1
ATOM 962 N N . GLY A 1 127 ? -11.422 -2.699 26.127 1.00 93.31 127 GLY A N 1
ATOM 963 C CA . GLY A 1 127 ? -12.108 -3.987 26.280 1.00 93.31 127 GLY A CA 1
ATOM 964 C C . GLY A 1 127 ? -13.270 -4.202 25.303 1.00 93.31 127 GLY A C 1
ATOM 965 O O . GLY A 1 127 ? -14.113 -5.060 25.543 1.00 93.31 127 GLY A O 1
ATOM 966 N N . ILE A 1 128 ? -13.330 -3.432 24.214 1.00 95.00 128 ILE A N 1
ATOM 967 C CA . ILE A 1 128 ? -14.347 -3.581 23.169 1.00 95.00 128 ILE A CA 1
ATOM 968 C C . ILE A 1 128 ? -13.968 -4.795 22.326 1.00 95.00 128 ILE A C 1
ATOM 970 O O . ILE A 1 128 ? -12.839 -4.866 21.843 1.00 95.00 128 ILE A O 1
ATOM 974 N N . GLN A 1 129 ? -14.896 -5.735 22.149 1.00 95.81 129 GLN A N 1
ATOM 975 C CA . GLN A 1 129 ? -14.615 -7.006 21.471 1.00 95.81 129 GLN A CA 1
ATOM 976 C C . GLN A 1 129 ? -15.120 -7.057 20.031 1.00 95.81 129 GLN A C 1
ATOM 978 O O . GLN A 1 129 ? -14.541 -7.774 19.218 1.00 95.81 129 GLN A O 1
ATOM 983 N N . LEU A 1 130 ? -16.159 -6.284 19.709 1.00 97.31 130 LEU A N 1
ATOM 984 C CA . LEU A 1 130 ? -16.803 -6.288 18.400 1.00 97.31 130 LEU A CA 1
ATOM 985 C C . LEU A 1 130 ? -16.627 -4.951 17.678 1.00 97.31 130 LEU A C 1
ATOM 987 O O . LEU A 1 130 ? -16.648 -3.870 18.278 1.00 97.31 130 LEU A O 1
ATOM 991 N N . VAL A 1 131 ? -16.480 -5.040 16.360 1.00 97.81 131 VAL A N 1
ATOM 992 C CA . VAL A 1 131 ? -16.463 -3.902 15.447 1.00 97.81 131 VAL A CA 1
ATOM 993 C C . VAL A 1 131 ? -17.441 -4.125 14.304 1.00 97.81 131 VAL A C 1
ATOM 995 O O . VAL A 1 131 ? -17.578 -5.233 13.792 1.00 97.81 131 VAL A O 1
ATOM 998 N N . GLU A 1 132 ? -18.107 -3.058 13.885 1.00 97.81 132 GLU A N 1
ATOM 999 C CA . GLU A 1 132 ? -18.865 -3.022 12.642 1.00 97.81 132 GLU A CA 1
ATOM 1000 C C . GLU A 1 132 ? -17.937 -2.675 11.479 1.00 97.81 132 GLU A C 1
ATOM 1002 O O . GLU A 1 132 ? -17.098 -1.775 11.573 1.00 97.81 132 GLU A O 1
ATOM 1007 N N . VAL A 1 133 ? -18.083 -3.395 10.373 1.00 97.25 133 VAL A N 1
ATOM 1008 C CA . VAL A 1 133 ? -17.232 -3.236 9.197 1.00 97.25 133 VAL A CA 1
ATOM 1009 C C . VAL A 1 133 ? -17.898 -2.313 8.178 1.00 97.25 133 VAL A C 1
ATOM 1011 O O . VAL A 1 133 ? -18.946 -2.628 7.608 1.00 97.25 133 VAL A O 1
ATOM 1014 N N . PHE A 1 134 ? -17.243 -1.193 7.878 1.00 95.50 134 PHE A N 1
ATOM 1015 C CA . PHE A 1 134 ? -17.605 -0.307 6.775 1.00 95.50 134 PHE A CA 1
ATOM 1016 C C . PHE A 1 134 ? -16.688 -0.590 5.595 1.00 95.50 134 PHE A C 1
ATOM 1018 O O . PHE A 1 134 ? -15.481 -0.386 5.683 1.00 95.50 134 PHE A O 1
ATOM 1025 N N . ASP A 1 135 ? -17.243 -1.061 4.486 1.00 93.62 135 ASP A N 1
ATOM 1026 C CA . ASP A 1 135 ? -16.491 -1.355 3.268 1.00 93.62 135 ASP A CA 1
ATOM 1027 C C . ASP A 1 135 ? -17.397 -1.135 2.045 1.00 93.62 135 ASP A C 1
ATOM 1029 O O . ASP A 1 135 ? -18.592 -0.869 2.179 1.00 93.62 135 ASP A O 1
ATOM 1033 N N . GLY A 1 136 ? -16.842 -1.221 0.840 1.00 89.88 136 GLY A N 1
ATOM 1034 C CA . GLY A 1 136 ? -17.653 -1.234 -0.381 1.00 89.88 136 GLY A CA 1
ATOM 1035 C C . GLY A 1 136 ? -18.595 -2.447 -0.450 1.00 89.88 136 GLY A C 1
ATOM 1036 O O . GLY A 1 136 ? -18.309 -3.507 0.103 1.00 89.88 136 GLY A O 1
ATOM 1037 N N . TYR A 1 137 ? -19.709 -2.298 -1.170 1.00 90.69 137 TYR A N 1
ATOM 1038 C CA . TYR A 1 137 ? -20.771 -3.312 -1.215 1.00 90.69 137 TYR A CA 1
ATOM 1039 C C . TYR A 1 137 ? -20.286 -4.687 -1.708 1.00 90.69 137 TYR A C 1
ATOM 1041 O O . TYR A 1 137 ? -20.587 -5.710 -1.102 1.00 90.69 137 TYR A O 1
ATOM 1049 N N . ASP A 1 138 ? -19.448 -4.703 -2.747 1.00 90.06 138 ASP A N 1
ATOM 1050 C CA . ASP A 1 138 ? -18.933 -5.947 -3.332 1.00 90.06 138 ASP A CA 1
ATOM 1051 C C . ASP A 1 138 ? -17.638 -6.454 -2.678 1.00 90.06 138 ASP A C 1
ATOM 1053 O O . ASP A 1 138 ? -17.066 -7.456 -3.115 1.00 90.06 138 ASP A O 1
ATOM 1057 N N . CYS A 1 139 ? -17.139 -5.783 -1.635 1.00 91.38 139 CYS A N 1
ATOM 1058 C CA . CYS A 1 139 ? -15.925 -6.200 -0.940 1.00 91.38 139 CYS A CA 1
ATOM 1059 C C . CYS A 1 139 ? -16.145 -7.498 -0.177 1.00 91.38 139 CYS A C 1
ATOM 1061 O O . CYS A 1 139 ? -16.933 -7.538 0.768 1.00 91.38 139 CYS A O 1
ATOM 1063 N N . GLY A 1 140 ? -15.383 -8.527 -0.523 1.00 93.56 140 GLY A N 1
ATOM 1064 C CA . GLY A 1 140 ? -15.252 -9.688 0.337 1.00 93.56 140 GLY A CA 1
ATOM 1065 C C . GLY A 1 140 ? -14.342 -9.435 1.549 1.00 93.56 140 GLY A C 1
ATOM 1066 O O . GLY A 1 140 ? -13.635 -8.419 1.619 1.00 93.56 140 GLY A O 1
ATOM 1067 N N . TRP A 1 141 ? -14.382 -10.339 2.525 1.00 95.31 141 TRP A N 1
ATOM 1068 C CA . TRP A 1 141 ? -13.681 -10.233 3.801 1.00 95.31 141 TRP A CA 1
ATOM 1069 C C . TRP A 1 141 ? -12.164 -10.320 3.626 1.00 95.31 141 TRP A C 1
ATOM 1071 O O . TRP A 1 141 ? -11.468 -9.336 3.891 1.00 95.31 141 TRP A O 1
ATOM 1081 N N . THR A 1 142 ? -11.662 -11.432 3.090 1.00 94.50 142 THR A N 1
ATOM 1082 C CA . THR A 1 142 ? -10.221 -11.667 2.887 1.00 94.50 142 THR A CA 1
ATOM 1083 C C . THR A 1 142 ? -9.710 -11.129 1.549 1.00 94.50 142 THR A C 1
ATOM 1085 O O . THR A 1 142 ? -8.555 -10.730 1.422 1.00 94.50 142 THR A O 1
ATOM 1088 N N . SER A 1 143 ? -10.572 -11.096 0.529 1.00 90.25 143 SER A N 1
ATOM 1089 C CA . SER A 1 143 ? -10.238 -10.662 -0.829 1.00 90.25 143 SER A CA 1
ATOM 1090 C C . SER A 1 143 ? -11.478 -10.161 -1.577 1.00 90.25 143 SER A C 1
ATOM 1092 O O . SER A 1 143 ? -12.599 -10.334 -1.115 1.00 90.25 14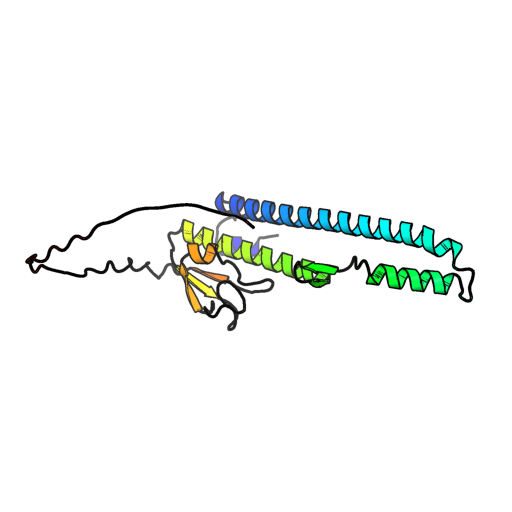3 SER A O 1
ATOM 1094 N N . HIS A 1 144 ? -11.315 -9.524 -2.744 1.00 89.06 144 HIS A N 1
ATOM 1095 C CA . HIS A 1 144 ? -12.463 -9.062 -3.544 1.00 89.06 144 HIS A CA 1
ATOM 1096 C C . HIS A 1 144 ? -13.476 -10.173 -3.897 1.00 89.06 144 HIS A C 1
ATOM 1098 O O . HIS A 1 144 ? -14.668 -9.953 -3.679 1.00 89.06 144 HIS A O 1
ATOM 1104 N N . PRO A 1 145 ? -13.052 -11.337 -4.437 1.00 92.12 145 PRO A N 1
ATOM 1105 C CA . PRO A 1 145 ? -13.979 -12.396 -4.834 1.00 92.12 145 PRO A CA 1
ATOM 1106 C C . PRO A 1 145 ? -14.481 -13.253 -3.665 1.00 92.12 145 PRO A C 1
ATOM 1108 O O . PRO A 1 145 ? -15.228 -14.195 -3.909 1.00 92.12 145 PRO A O 1
ATOM 1111 N N . ASP A 1 146 ? -14.071 -12.967 -2.426 1.00 93.50 146 ASP A N 1
ATOM 1112 C CA . ASP A 1 146 ? -14.519 -13.724 -1.259 1.00 93.50 146 ASP A CA 1
ATOM 1113 C C . ASP A 1 146 ? -16.063 -13.646 -1.146 1.00 93.50 146 ASP A C 1
ATOM 1115 O O . ASP A 1 146 ? -16.630 -12.540 -1.240 1.00 93.50 146 ASP A O 1
ATOM 1119 N N . PRO A 1 147 ? -16.756 -14.804 -1.053 1.00 94.69 147 PRO A N 1
ATOM 1120 C CA . PRO A 1 147 ? -18.206 -14.845 -0.901 1.00 94.69 147 PRO A CA 1
ATOM 1121 C C . PRO A 1 147 ? -18.668 -14.263 0.438 1.00 94.69 147 PRO A C 1
ATOM 1123 O O . PRO A 1 147 ? -19.791 -13.763 0.507 1.00 94.69 147 PRO A O 1
ATOM 1126 N N . ASP A 1 148 ? -17.820 -14.279 1.471 1.00 95.44 148 ASP A N 1
ATOM 1127 C CA . ASP A 1 148 ? -18.095 -13.602 2.734 1.00 95.44 148 ASP A CA 1
ATOM 1128 C C . ASP A 1 148 ? -17.946 -12.086 2.539 1.00 95.44 148 ASP A C 1
ATOM 1130 O O . ASP A 1 148 ? -16.835 -11.565 2.409 1.00 95.44 148 ASP A O 1
ATOM 1134 N N . LYS A 1 149 ? -19.067 -11.359 2.456 1.00 94.62 149 LYS A N 1
ATOM 1135 C CA . LYS A 1 149 ? -19.059 -9.905 2.249 1.00 94.62 149 LYS A CA 1
ATOM 1136 C C . LYS A 1 149 ? -18.776 -9.166 3.546 1.00 94.62 149 LYS A C 1
ATOM 1138 O O . LYS A 1 149 ? -19.333 -9.451 4.597 1.00 94.62 149 LYS A O 1
ATOM 1143 N N . ALA A 1 150 ? -17.910 -8.165 3.450 1.00 94.75 150 ALA A N 1
ATOM 1144 C CA . ALA A 1 150 ? -17.419 -7.446 4.615 1.00 94.75 150 ALA A CA 1
ATOM 1145 C C . ALA A 1 150 ? -18.429 -6.415 5.137 1.00 94.75 150 ALA A C 1
ATOM 1147 O O . ALA A 1 150 ? -18.598 -6.267 6.344 1.00 94.75 150 ALA A O 1
ATOM 1148 N N . VAL A 1 151 ? -19.084 -5.683 4.235 1.00 95.12 151 VAL A N 1
ATOM 1149 C CA . VAL A 1 151 ? -19.896 -4.509 4.577 1.00 95.12 151 VAL A CA 1
ATOM 1150 C C . VAL 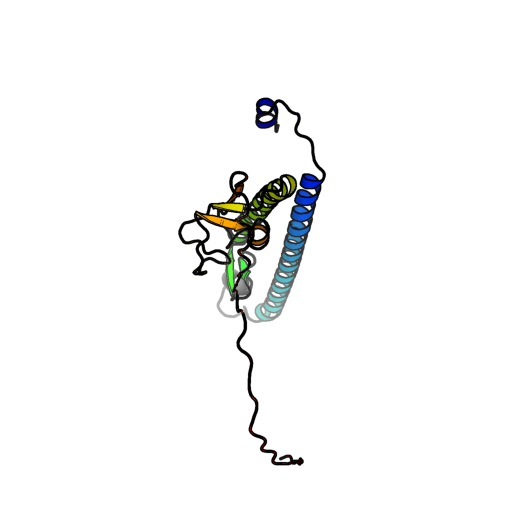A 1 151 ? -21.028 -4.843 5.559 1.00 95.12 151 VAL A C 1
ATOM 1152 O O . VAL A 1 151 ? -21.743 -5.825 5.381 1.00 95.12 151 VAL A O 1
ATOM 1155 N N . ARG A 1 152 ? -21.210 -4.000 6.585 1.00 94.38 152 ARG A N 1
ATOM 1156 C CA . ARG A 1 152 ? -22.262 -4.110 7.618 1.00 94.38 152 ARG A CA 1
ATOM 1157 C C . ARG A 1 152 ? -22.226 -5.403 8.443 1.00 94.38 152 ARG A C 1
ATOM 1159 O O . ARG A 1 152 ? -23.207 -5.722 9.109 1.00 94.38 152 ARG A O 1
ATOM 1166 N N . THR A 1 153 ? -21.114 -6.135 8.422 1.00 96.56 153 THR A N 1
ATOM 1167 C CA . THR A 1 153 ? -20.914 -7.282 9.317 1.00 96.56 153 THR A CA 1
ATOM 1168 C C . THR A 1 153 ? -20.330 -6.837 10.653 1.00 96.56 153 THR A C 1
ATOM 1170 O O . THR A 1 153 ? -19.667 -5.800 10.739 1.00 96.56 153 THR A O 1
ATOM 1173 N N . LEU A 1 154 ? -20.583 -7.627 11.696 1.00 97.50 154 LEU A N 1
ATOM 1174 C CA . LEU A 1 154 ? -19.886 -7.527 12.974 1.00 97.50 154 LEU A CA 1
ATOM 1175 C C . LEU A 1 154 ? -18.741 -8.533 12.979 1.00 97.50 154 LEU A C 1
ATOM 1177 O O . LEU A 1 154 ? -18.933 -9.683 12.592 1.00 97.50 154 LEU A O 1
ATOM 1181 N N . ARG A 1 155 ? -17.558 -8.095 13.404 1.00 97.12 155 ARG A N 1
ATOM 1182 C CA . ARG A 1 155 ? -16.358 -8.931 13.502 1.00 97.12 155 ARG A CA 1
ATOM 1183 C C . ARG A 1 155 ? -15.710 -8.738 14.849 1.00 97.12 155 ARG A C 1
ATOM 1185 O O . ARG A 1 155 ? -15.807 -7.660 15.442 1.00 97.12 155 ARG A O 1
ATOM 1192 N N . THR A 1 156 ? -15.025 -9.769 15.317 1.00 97.31 156 THR A N 1
ATOM 1193 C CA . THR A 1 156 ? -14.170 -9.610 16.486 1.00 97.31 156 THR A CA 1
ATOM 1194 C C . THR A 1 156 ? -13.008 -8.672 16.162 1.00 97.31 156 THR A C 1
ATOM 1196 O O . THR A 1 156 ? -12.571 -8.544 15.014 1.00 97.31 156 THR A O 1
ATOM 1199 N N . VAL A 1 157 ? -12.483 -8.002 17.186 1.00 96.50 157 VAL A N 1
ATOM 1200 C CA . VAL A 1 157 ? -11.290 -7.153 17.049 1.00 96.50 157 VAL A CA 1
ATOM 1201 C C . VAL A 1 157 ? -10.088 -7.935 16.509 1.00 96.50 157 VAL A C 1
ATOM 1203 O O . VAL A 1 157 ? -9.261 -7.359 15.801 1.00 96.50 157 VAL A O 1
ATOM 1206 N N . ASP A 1 158 ? -9.994 -9.230 16.809 1.00 95.44 158 ASP A N 1
ATOM 1207 C CA . ASP A 1 158 ? -8.883 -10.066 16.364 1.00 95.44 158 ASP A CA 1
ATOM 1208 C C . ASP A 1 158 ? -9.032 -10.507 14.904 1.00 95.44 158 ASP A C 1
ATOM 1210 O O . ASP A 1 158 ? -8.081 -10.338 14.141 1.00 95.44 158 ASP A O 1
ATOM 1214 N N . GLU A 1 159 ? -10.227 -10.912 14.460 1.00 96.38 159 GLU A N 1
ATOM 1215 C CA . GLU A 1 159 ? -10.492 -11.144 13.029 1.00 96.38 159 GLU A CA 1
ATOM 1216 C C . GLU A 1 159 ? -10.234 -9.876 12.203 1.00 96.38 159 GLU A C 1
ATOM 1218 O O . GLU A 1 159 ? -9.615 -9.918 11.139 1.00 96.38 159 GLU A O 1
ATOM 1223 N N . ALA A 1 160 ? -10.687 -8.720 12.699 1.00 96.38 160 ALA A N 1
ATOM 1224 C CA . ALA A 1 160 ? -10.483 -7.436 12.036 1.00 96.38 160 ALA A CA 1
ATOM 1225 C C . ALA A 1 160 ? -9.000 -7.039 11.952 1.00 96.38 160 ALA A C 1
ATOM 1227 O O . ALA A 1 160 ? -8.593 -6.373 10.996 1.00 96.38 160 ALA A O 1
ATOM 1228 N N . ALA A 1 161 ? -8.188 -7.444 12.933 1.00 93.75 161 ALA A N 1
ATOM 1229 C CA . ALA A 1 161 ? -6.746 -7.218 12.922 1.00 93.75 161 ALA A CA 1
ATOM 1230 C C . ALA A 1 161 ? -6.023 -8.135 11.930 1.00 93.75 161 ALA A C 1
ATOM 1232 O O . ALA A 1 161 ? -5.008 -7.725 11.369 1.00 93.75 161 ALA A O 1
ATOM 1233 N N . GLU A 1 162 ? -6.544 -9.341 11.701 1.00 94.62 162 GLU A N 1
ATOM 1234 C CA . GLU A 1 162 ? -6.024 -10.268 10.696 1.00 94.62 162 GLU A CA 1
ATOM 1235 C C . GLU A 1 162 ? -6.330 -9.787 9.269 1.00 94.62 162 GLU A C 1
ATOM 1237 O O . GLU A 1 162 ? -5.461 -9.838 8.397 1.00 94.62 162 GLU A O 1
ATOM 1242 N N . TRP A 1 163 ? -7.524 -9.221 9.047 1.00 94.44 163 TRP A N 1
ATOM 1243 C CA . TRP A 1 163 ? -7.987 -8.763 7.729 1.00 94.44 163 TRP A CA 1
ATOM 1244 C C . TRP A 1 163 ? -8.322 -7.260 7.692 1.00 94.44 163 TRP A C 1
ATOM 1246 O O . TRP A 1 163 ? -9.466 -6.866 7.417 1.00 94.44 163 TRP A O 1
ATOM 1256 N N . PRO A 1 164 ? -7.324 -6.375 7.904 1.00 92.31 164 PRO A N 1
ATOM 1257 C CA . PRO A 1 164 ? -7.549 -4.936 8.026 1.00 92.31 164 PRO A CA 1
ATOM 1258 C C . PRO A 1 164 ? -8.018 -4.281 6.720 1.00 92.31 164 PRO A C 1
ATOM 1260 O O . PRO A 1 164 ? -8.659 -3.235 6.766 1.00 92.31 164 PRO A O 1
ATOM 1263 N N . ILE A 1 165 ? -7.716 -4.874 5.560 1.00 92.38 165 ILE A N 1
ATOM 1264 C CA . ILE A 1 165 ? -8.234 -4.515 4.230 1.00 92.38 165 ILE A CA 1
ATOM 1265 C C . ILE A 1 165 ? -8.321 -5.783 3.365 1.00 92.38 165 ILE A C 1
ATOM 1267 O O . ILE A 1 165 ? -7.528 -6.699 3.557 1.00 92.38 165 ILE A O 1
ATOM 1271 N N . SER A 1 166 ? -9.213 -5.822 2.370 1.00 86.75 166 SER A N 1
ATOM 1272 C CA . SER A 1 166 ? -9.316 -6.968 1.442 1.00 86.75 166 SER A CA 1
ATOM 1273 C C . SER A 1 166 ? -8.440 -6.858 0.192 1.00 86.75 166 SER A C 1
ATOM 1275 O O . SER A 1 166 ? -8.051 -7.871 -0.381 1.00 86.75 166 SER A O 1
ATOM 1277 N N . HIS A 1 167 ? -8.133 -5.645 -0.283 1.00 82.50 167 HIS A N 1
ATOM 1278 C CA . HIS A 1 167 ? -7.192 -5.427 -1.387 1.00 82.50 167 HIS A CA 1
ATOM 1279 C C . HIS A 1 167 ? -6.733 -3.961 -1.485 1.00 82.50 167 HIS A C 1
ATOM 1281 O O . HIS A 1 167 ? -7.342 -3.073 -0.876 1.00 82.50 167 HIS A O 1
ATOM 1287 N N . PRO A 1 168 ? -5.690 -3.665 -2.287 1.00 74.62 168 PRO A N 1
ATOM 1288 C CA . PRO A 1 168 ? -5.240 -2.294 -2.508 1.00 74.62 168 PRO A CA 1
ATOM 1289 C C . PRO A 1 168 ? -6.364 -1.397 -3.048 1.00 74.62 168 PRO A C 1
ATOM 1291 O O . PRO A 1 168 ? -7.131 -1.821 -3.914 1.00 74.62 168 PRO A O 1
ATOM 1294 N N . ARG A 1 169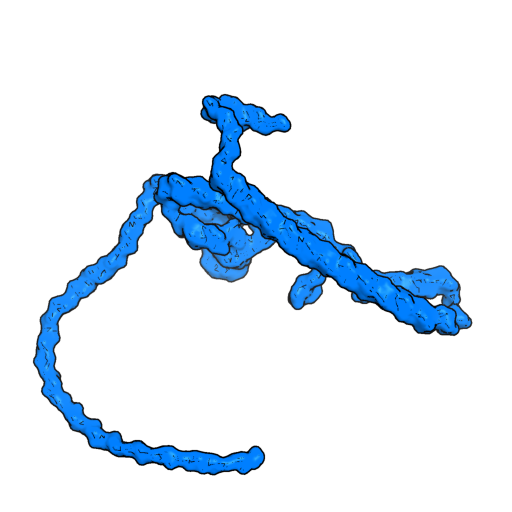 ? -6.430 -0.151 -2.554 1.00 77.31 169 ARG A N 1
ATOM 1295 C CA . ARG A 1 169 ? -7.475 0.867 -2.819 1.00 77.31 169 ARG A CA 1
ATOM 1296 C C . ARG A 1 169 ? -8.849 0.641 -2.169 1.00 77.31 169 ARG A C 1
ATOM 1298 O O . ARG A 1 169 ? -9.801 1.324 -2.539 1.00 77.31 169 ARG A O 1
ATOM 1305 N N . ARG A 1 170 ? -8.981 -0.269 -1.203 1.00 81.06 170 ARG A N 1
ATOM 1306 C CA . ARG A 1 170 ? -10.207 -0.342 -0.395 1.00 81.06 170 ARG A CA 1
ATOM 1307 C C . ARG A 1 170 ? -10.271 0.738 0.673 1.00 81.06 170 ARG A C 1
ATOM 1309 O O . ARG A 1 170 ? -9.249 1.187 1.180 1.00 81.06 170 ARG A O 1
ATOM 1316 N N . SER A 1 171 ? -11.502 1.108 1.004 1.00 82.19 171 SER A N 1
ATOM 1317 C CA . SER A 1 171 ? -11.868 2.099 2.014 1.00 82.19 171 SER A CA 1
ATOM 1318 C C . SER A 1 171 ? -12.351 1.445 3.312 1.00 82.19 171 SER A C 1
ATOM 1320 O O . SER A 1 171 ? -13.146 2.056 4.023 1.00 82.19 171 SER A O 1
ATOM 1322 N N . ARG A 1 172 ? -11.929 0.200 3.599 1.00 93.44 172 ARG A N 1
ATOM 1323 C CA . ARG A 1 172 ? -12.370 -0.526 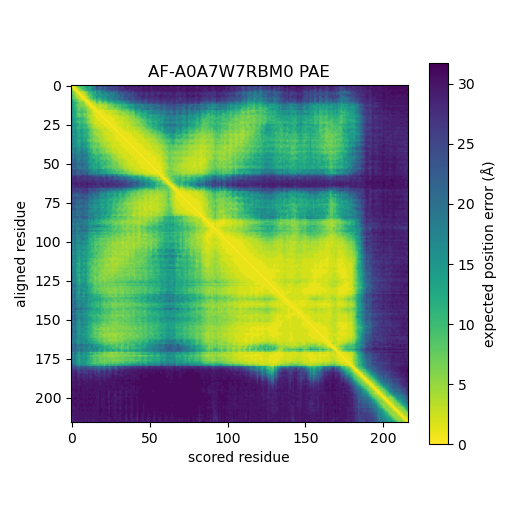4.795 1.00 93.44 172 ARG A CA 1
ATOM 1324 C C . ARG A 1 172 ? -12.050 0.278 6.051 1.00 93.44 172 ARG A C 1
ATOM 1326 O O . ARG A 1 172 ? -10.901 0.677 6.240 1.00 93.44 172 ARG A O 1
ATOM 1333 N N . ALA A 1 173 ? -13.046 0.448 6.908 1.00 94.94 173 ALA A N 1
ATOM 1334 C CA . ALA A 1 173 ? -12.933 1.061 8.220 1.00 94.94 173 ALA A CA 1
ATOM 1335 C C . ALA A 1 173 ? -13.724 0.252 9.255 1.00 94.94 173 ALA A C 1
ATOM 1337 O O . ALA A 1 173 ? -14.663 -0.468 8.911 1.00 94.94 173 ALA A O 1
ATOM 1338 N N . PHE A 1 174 ? -13.356 0.397 10.525 1.00 97.19 174 PHE A N 1
ATOM 1339 C CA . PHE A 1 174 ? -14.003 -0.301 11.634 1.00 97.19 174 PHE A CA 1
ATOM 1340 C C . PHE A 1 174 ? -14.690 0.688 12.580 1.00 97.19 174 PHE A C 1
ATOM 1342 O O . PHE A 1 174 ? -14.059 1.612 13.090 1.00 97.19 174 PHE A O 1
ATOM 1349 N N . GLY A 1 175 ? -15.985 0.490 12.822 1.00 96.25 175 GLY A N 1
ATOM 1350 C CA . GLY A 1 175 ? -16.743 1.178 13.863 1.00 96.25 175 GLY A CA 1
ATOM 1351 C C . GLY A 1 175 ? -16.710 0.381 15.151 1.00 96.25 175 GLY A C 1
ATOM 1352 O O . GLY A 1 175 ? -17.161 -0.757 15.176 1.00 96.25 175 GLY A O 1
ATOM 1353 N N . LEU A 1 176 ? -16.189 0.960 16.227 1.00 96.69 176 LEU A N 1
ATOM 1354 C CA . LEU A 1 176 ? -16.179 0.289 17.526 1.00 96.69 176 LEU A CA 1
ATOM 1355 C C . LEU A 1 176 ? -17.613 0.130 18.045 1.00 96.69 176 LEU A C 1
ATOM 1357 O O . LEU A 1 176 ? -18.373 1.098 18.017 1.00 96.69 176 LEU A O 1
ATOM 1361 N N . ARG A 1 177 ? -17.956 -1.059 18.553 1.00 96.38 177 ARG A N 1
ATOM 1362 C CA . ARG A 1 177 ? -19.277 -1.362 19.126 1.00 96.38 177 ARG A CA 1
ATOM 1363 C C . ARG A 1 177 ? -19.184 -1.631 20.632 1.00 96.38 177 ARG A C 1
ATOM 1365 O O . ARG A 1 177 ? -19.321 -2.774 21.055 1.00 96.38 177 ARG A O 1
ATOM 1372 N N . PRO A 1 178 ? -18.909 -0.603 21.465 1.00 93.38 178 PRO A N 1
ATOM 1373 C CA . PRO A 1 178 ? -18.878 -0.757 22.924 1.00 93.38 178 PRO A CA 1
ATOM 1374 C C . PRO A 1 178 ? -20.253 -1.092 23.520 1.00 93.38 178 PRO A C 1
ATOM 1376 O O . PRO A 1 178 ? -20.334 -1.511 24.668 1.00 93.38 178 PRO A O 1
ATOM 1379 N N . ASP A 1 179 ? -21.322 -0.862 22.756 1.00 92.50 179 ASP A N 1
ATOM 1380 C CA . ASP A 1 179 ? -22.707 -1.176 23.100 1.00 92.50 179 ASP A CA 1
ATOM 1381 C C . ASP A 1 179 ? -23.023 -2.675 23.027 1.00 92.50 179 ASP A C 1
ATOM 1383 O O . ASP A 1 179 ? -23.989 -3.126 23.636 1.00 92.50 179 ASP A O 1
ATOM 1387 N N . LEU A 1 180 ? -22.209 -3.447 22.305 1.00 88.44 180 LEU A N 1
ATOM 1388 C CA . LEU A 1 180 ? -22.381 -4.884 22.178 1.00 88.44 180 LEU A CA 1
ATOM 1389 C C . LEU A 1 180 ? -21.444 -5.587 23.159 1.00 88.44 180 LEU A C 1
ATOM 1391 O O . LEU A 1 180 ? -20.221 -5.567 23.000 1.00 88.44 180 LEU A O 1
ATOM 1395 N N . ALA A 1 181 ? -22.024 -6.228 24.171 1.00 73.12 181 ALA A N 1
ATOM 1396 C CA . ALA A 1 181 ? -21.313 -7.268 24.896 1.00 73.12 181 ALA A CA 1
ATOM 1397 C C . ALA A 1 181 ? -21.068 -8.436 23.932 1.00 73.12 181 ALA A C 1
ATOM 1399 O O . ALA A 1 181 ? -21.914 -8.747 23.093 1.00 73.12 181 ALA A O 1
ATOM 1400 N N . SER A 1 182 ? -19.914 -9.084 24.036 1.00 60.88 182 SER A N 1
ATOM 1401 C CA . SER A 1 182 ? -19.772 -10.410 23.454 1.00 60.88 182 SER A CA 1
ATOM 1402 C C . SER A 1 182 ? -20.722 -11.342 24.195 1.00 60.88 182 SER A C 1
ATOM 1404 O O . SER A 1 182 ? -20.577 -11.556 25.398 1.00 60.88 182 SER A O 1
ATOM 1406 N N . GLU A 1 183 ? -21.718 -11.865 23.484 1.00 53.25 183 GLU A N 1
ATOM 1407 C CA . GLU A 1 183 ? -22.457 -13.038 23.942 1.00 53.25 183 GLU A CA 1
ATOM 1408 C C . GLU A 1 183 ? -21.414 -14.112 24.313 1.00 53.25 183 GLU A C 1
ATOM 1410 O O . GLU A 1 183 ? -20.521 -14.392 23.499 1.00 53.25 183 GLU A O 1
ATOM 1415 N N . PRO A 1 184 ? -21.432 -14.679 25.533 1.00 42.94 184 PRO A N 1
ATOM 1416 C CA . PRO A 1 184 ? -20.616 -15.847 25.813 1.00 42.94 184 PRO A CA 1
ATOM 1417 C C . PRO A 1 184 ? -21.035 -16.937 24.827 1.00 42.94 184 PRO A C 1
ATOM 1419 O O . PRO A 1 184 ? -22.224 -17.189 24.662 1.00 42.94 184 PRO A O 1
ATOM 1422 N N . ALA A 1 185 ? -20.059 -17.547 24.150 1.00 45.78 185 ALA A N 1
ATOM 1423 C CA . ALA A 1 185 ? -20.307 -18.669 23.255 1.00 45.78 185 ALA A CA 1
ATOM 1424 C C . ALA A 1 185 ? -21.225 -19.679 23.960 1.00 45.78 185 ALA A C 1
ATOM 1426 O O . ALA A 1 185 ? -20.872 -20.156 25.041 1.00 45.78 185 ALA A O 1
ATOM 1427 N N . GLU A 1 186 ? -22.397 -19.962 23.382 1.00 39.06 186 GLU A N 1
ATOM 1428 C CA . GLU A 1 186 ? -23.289 -21.015 23.859 1.00 39.06 186 GLU A CA 1
ATOM 1429 C C . GLU A 1 186 ? -22.473 -22.308 23.980 1.00 39.06 186 GLU A C 1
ATOM 1431 O O . GLU A 1 186 ? -22.085 -22.931 22.993 1.00 39.06 186 GLU A O 1
ATOM 1436 N N . GLN A 1 187 ? -22.162 -22.696 25.216 1.00 40.66 187 GLN A N 1
ATOM 1437 C CA . GLN A 1 187 ? -21.821 -24.072 25.519 1.00 40.66 187 GLN A CA 1
ATOM 1438 C C . GLN A 1 187 ? -23.091 -24.870 25.263 1.00 40.66 187 GLN A C 1
ATOM 1440 O O . GLN A 1 187 ? -24.062 -24.721 26.002 1.00 40.66 187 GLN A O 1
ATOM 1445 N N . GLU A 1 188 ? -23.082 -25.699 24.221 1.00 39.69 188 GLU A N 1
ATOM 1446 C CA . GLU A 1 188 ? -24.080 -26.745 24.021 1.00 39.69 188 GLU A CA 1
ATOM 1447 C C . GLU A 1 188 ? -24.167 -27.598 25.300 1.00 39.69 188 GLU A C 1
ATOM 1449 O O . GLU A 1 188 ? -23.391 -28.529 25.519 1.00 39.69 188 GLU A O 1
ATOM 1454 N N . SER A 1 189 ? -25.124 -27.284 26.172 1.00 42.84 189 SER A N 1
ATOM 1455 C CA . SER A 1 189 ? -25.578 -28.153 27.251 1.00 42.84 189 SER A CA 1
ATOM 1456 C C . SER A 1 189 ? -26.506 -29.211 26.653 1.00 42.84 189 SER A C 1
ATOM 1458 O O . SER A 1 189 ? -27.717 -29.227 26.857 1.00 42.84 189 SER A O 1
ATOM 1460 N N . GLY A 1 190 ? -25.906 -30.109 25.873 1.00 35.53 190 GLY A N 1
ATOM 1461 C CA . GLY A 1 190 ? -26.526 -31.349 25.428 1.00 35.53 190 GLY A CA 1
ATOM 1462 C C . GLY A 1 190 ? -26.560 -32.353 26.572 1.00 35.53 190 GLY A C 1
ATOM 1463 O O . GLY A 1 190 ? -25.684 -33.206 26.696 1.00 35.53 190 GLY A O 1
ATOM 1464 N N . ASP A 1 191 ? -27.575 -32.213 27.413 1.00 37.88 191 ASP A N 1
ATOM 1465 C CA . ASP A 1 191 ? -27.993 -33.156 28.441 1.00 37.88 191 ASP A CA 1
ATOM 1466 C C . ASP A 1 191 ? -28.248 -34.544 27.808 1.00 37.88 191 ASP A C 1
ATOM 1468 O O . ASP A 1 191 ? -29.288 -34.793 27.202 1.00 37.88 191 ASP A O 1
ATOM 1472 N N . TYR A 1 192 ? -27.273 -35.457 27.895 1.00 36.44 192 TYR A N 1
ATOM 1473 C CA . TYR A 1 192 ? -27.453 -36.877 27.569 1.00 36.44 192 TYR A CA 1
ATOM 1474 C C . TYR A 1 192 ? -27.325 -37.710 28.845 1.00 36.44 192 TYR A C 1
ATOM 1476 O O . TYR A 1 192 ? -26.302 -38.337 29.136 1.00 36.44 192 TYR A O 1
ATOM 1484 N N . LEU A 1 193 ? -28.412 -37.742 29.613 1.00 38.69 193 LEU A N 1
ATOM 1485 C CA . LEU A 1 193 ? -28.640 -38.765 30.624 1.00 38.69 193 LEU A CA 1
ATOM 1486 C C . LEU A 1 193 ? -28.908 -40.120 29.948 1.00 38.69 193 LEU A C 1
ATOM 1488 O O . LEU A 1 193 ? -29.979 -40.380 29.413 1.00 38.69 193 LEU A O 1
ATOM 1492 N N . GLY A 1 194 ? -27.882 -40.969 29.991 1.00 30.88 194 GLY A N 1
ATOM 1493 C CA . GLY A 1 194 ? -27.931 -42.387 30.356 1.00 30.88 194 GLY A CA 1
ATOM 1494 C C . GLY A 1 194 ? -29.011 -43.301 29.764 1.00 30.88 194 GLY A C 1
ATOM 1495 O O . GLY A 1 194 ? -30.140 -43.326 30.236 1.00 30.88 194 GLY A O 1
ATOM 1496 N N . PHE A 1 195 ? -28.573 -44.255 28.935 1.00 31.78 195 PHE A N 1
ATOM 1497 C CA . PHE A 1 195 ? -29.062 -45.634 29.036 1.00 31.78 195 PHE A CA 1
ATOM 1498 C C . PHE A 1 195 ? -27.912 -46.638 28.888 1.00 31.78 195 PHE A C 1
ATOM 1500 O O . PHE A 1 195 ? -27.091 -46.569 27.974 1.00 31.78 195 PHE A O 1
ATOM 1507 N N . PHE A 1 196 ? -27.842 -47.556 29.851 1.00 31.69 196 PHE A N 1
ATOM 1508 C CA . PHE A 1 196 ? -26.840 -48.608 29.977 1.00 31.69 196 PHE A CA 1
ATOM 1509 C C . PHE A 1 196 ? -27.119 -49.785 29.009 1.00 31.69 196 PHE A C 1
ATOM 1511 O O . PHE A 1 196 ? -28.259 -50.173 28.781 1.00 31.69 196 PHE A O 1
ATOM 1518 N N . ARG A 1 197 ? -26.001 -50.317 28.499 1.00 37.22 197 ARG A N 1
ATOM 1519 C CA . ARG A 1 197 ? -25.635 -51.483 27.650 1.00 37.22 197 ARG A CA 1
ATOM 1520 C C . ARG A 1 197 ? -26.478 -52.792 27.693 1.00 37.22 197 ARG A C 1
ATOM 1522 O O . ARG A 1 197 ? -27.155 -53.044 28.682 1.00 37.22 197 ARG A O 1
ATOM 1529 N N . PRO A 1 198 ? -26.285 -53.727 26.721 1.00 34.19 198 PRO A N 1
ATOM 1530 C CA . PRO A 1 198 ? -25.252 -54.766 26.928 1.00 34.19 198 PRO A CA 1
ATOM 1531 C C . PRO A 1 198 ? -24.401 -55.167 25.699 1.00 34.19 198 PRO A C 1
ATOM 1533 O O . PRO A 1 198 ? -24.772 -54.987 24.544 1.00 34.19 198 PRO A O 1
ATOM 1536 N N . GLN A 1 199 ? -23.215 -55.721 25.993 1.00 41.31 199 GLN A N 1
ATOM 1537 C CA . GLN A 1 199 ? -22.290 -56.369 25.050 1.00 41.31 199 GLN A CA 1
ATOM 1538 C C . GLN A 1 199 ? -22.812 -57.736 24.602 1.00 41.31 199 GLN A C 1
ATOM 1540 O O . GLN A 1 199 ? -23.257 -58.512 25.440 1.00 41.31 199 GLN A O 1
ATOM 1545 N N . SER A 1 200 ? -22.579 -58.101 23.341 1.00 34.88 200 SER A N 1
ATOM 1546 C CA . SER A 1 200 ? -22.138 -59.454 22.964 1.00 34.88 200 SER A CA 1
ATOM 1547 C C . SER A 1 200 ? -21.636 -59.469 21.515 1.00 34.88 200 SER A C 1
ATOM 1549 O O . SER A 1 200 ? -22.141 -58.727 20.680 1.00 34.88 200 SER A O 1
ATOM 1551 N N . GLY A 1 201 ? -20.626 -60.298 21.228 1.00 30.80 201 GLY A N 1
ATOM 1552 C CA . GLY A 1 201 ? -20.229 -60.635 19.856 1.00 30.80 201 GLY A CA 1
ATOM 1553 C C . GLY A 1 201 ? -18.740 -60.496 19.548 1.00 30.80 201 GLY A C 1
ATOM 1554 O O . GLY A 1 201 ? -18.327 -59.582 18.844 1.00 30.80 201 GLY A O 1
ATOM 1555 N N . GLN A 1 202 ? -17.933 -61.426 20.061 1.00 37.94 202 GLN A N 1
ATOM 1556 C CA . GLN A 1 202 ? -16.589 -61.705 19.553 1.00 37.94 202 GLN A CA 1
ATOM 1557 C C . GLN A 1 202 ? -16.648 -62.212 18.102 1.00 37.94 202 GLN A C 1
ATOM 1559 O O . GLN A 1 202 ? -17.468 -63.074 17.803 1.00 37.94 202 GLN A O 1
ATOM 1564 N N . ALA A 1 203 ? -15.697 -61.798 17.259 1.00 35.28 203 ALA A N 1
ATOM 1565 C CA . ALA A 1 203 ? -15.083 -62.676 16.259 1.00 35.28 203 ALA A CA 1
ATOM 1566 C C . ALA A 1 203 ? -13.702 -62.133 15.847 1.00 35.28 203 ALA A C 1
ATOM 1568 O O . ALA A 1 203 ? -13.577 -61.146 15.127 1.00 35.28 203 ALA A O 1
ATOM 1569 N N . GLN A 1 204 ? -12.659 -62.797 16.345 1.00 37.94 204 GLN A N 1
ATOM 1570 C CA . GLN A 1 204 ? -11.291 -62.748 15.832 1.00 37.94 204 GLN A CA 1
ATOM 1571 C C . GLN A 1 204 ? -11.187 -63.538 14.524 1.00 37.94 204 GLN A C 1
ATOM 1573 O O . GLN A 1 204 ? -11.629 -64.679 14.512 1.00 37.94 204 GLN A O 1
ATOM 1578 N N . LEU A 1 205 ? -10.450 -63.019 13.536 1.00 38.72 205 LEU A N 1
ATOM 1579 C CA . LEU A 1 205 ? -9.504 -63.752 12.666 1.00 38.72 205 LEU A CA 1
ATOM 1580 C C . LEU A 1 205 ? -8.430 -62.715 12.241 1.00 38.72 205 LEU A C 1
ATOM 1582 O O . LEU A 1 205 ? -8.781 -61.691 11.670 1.00 38.72 205 LEU A O 1
ATOM 1586 N N . ARG A 1 206 ? -7.177 -62.735 12.745 1.00 34.19 206 ARG A N 1
ATOM 1587 C CA . ARG A 1 206 ? -5.987 -63.505 12.275 1.00 34.19 206 ARG A CA 1
ATOM 1588 C C . ARG A 1 206 ? -5.852 -63.490 10.737 1.00 34.19 206 ARG A C 1
ATOM 1590 O O . ARG A 1 206 ? -6.786 -63.919 10.084 1.00 34.19 206 ARG A O 1
ATOM 1597 N N . GLY A 1 207 ? -4.762 -63.095 10.067 1.00 30.84 207 GLY A N 1
ATOM 1598 C CA . GLY A 1 207 ? -3.389 -62.646 10.378 1.00 30.84 207 GLY A CA 1
ATOM 1599 C C . GLY A 1 207 ? -2.820 -61.910 9.129 1.00 30.84 207 GLY A C 1
ATOM 1600 O O . GLY A 1 207 ? -3.440 -61.959 8.075 1.00 30.84 207 GLY A O 1
ATOM 1601 N N . SER A 1 208 ? -1.796 -61.045 9.220 1.00 35.41 208 SER A N 1
ATOM 1602 C CA . SER A 1 208 ? -0.345 -61.368 9.161 1.00 35.41 208 SER A CA 1
ATOM 1603 C C . SER A 1 208 ? 0.029 -62.134 7.866 1.00 35.41 208 SER A C 1
ATOM 1605 O O . SER A 1 208 ? -0.589 -63.153 7.609 1.00 35.41 208 SER A O 1
ATOM 1607 N N . VAL A 1 209 ? 0.986 -61.791 6.985 1.00 36.62 209 VAL A N 1
ATOM 1608 C CA . VAL A 1 209 ? 2.308 -61.138 7.086 1.00 36.62 209 VAL A CA 1
ATOM 1609 C C . VAL A 1 209 ? 2.732 -60.594 5.699 1.00 36.62 209 VAL A C 1
ATOM 1611 O O . VAL A 1 209 ? 2.356 -61.123 4.658 1.00 36.62 209 VAL A O 1
ATOM 1614 N N . ALA A 1 210 ? 3.580 -59.566 5.745 1.00 36.78 210 ALA A N 1
ATOM 1615 C CA . ALA A 1 210 ? 4.508 -59.008 4.755 1.00 36.78 210 ALA A CA 1
ATOM 1616 C C . ALA A 1 210 ? 5.102 -59.918 3.644 1.00 36.78 210 ALA A C 1
ATOM 1618 O O . ALA A 1 210 ? 5.458 -61.066 3.879 1.00 36.78 210 ALA A O 1
ATOM 1619 N N . SER A 1 211 ? 5.473 -59.331 2.494 1.00 36.78 211 SER A N 1
ATOM 1620 C CA . SER A 1 211 ? 6.842 -58.818 2.238 1.00 36.78 211 SER A CA 1
ATOM 1621 C C . SER A 1 211 ? 7.239 -58.725 0.743 1.00 36.78 211 SER A C 1
ATOM 1623 O O . SER A 1 211 ? 7.081 -59.654 -0.031 1.00 36.78 211 SER A O 1
ATOM 1625 N N . ARG A 1 212 ? 7.853 -57.574 0.417 1.00 40.31 212 ARG A N 1
ATOM 1626 C CA . ARG A 1 212 ? 9.042 -57.323 -0.438 1.00 40.31 212 ARG A CA 1
ATOM 1627 C C . ARG A 1 212 ? 9.112 -57.701 -1.9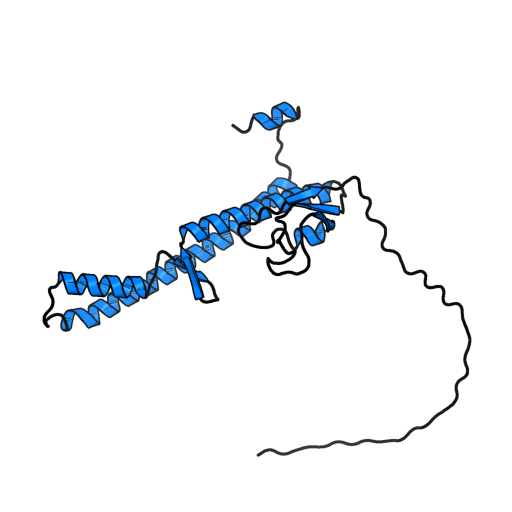40 1.00 40.31 212 ARG A C 1
ATOM 1629 O O . ARG A 1 212 ? 9.354 -58.843 -2.300 1.00 40.31 212 ARG A O 1
ATOM 1636 N N . SER A 1 213 ? 9.383 -56.625 -2.702 1.00 39.38 213 SER A N 1
ATOM 1637 C CA . SER A 1 213 ? 10.357 -56.481 -3.819 1.00 39.38 213 SER A CA 1
ATOM 1638 C C . SER A 1 213 ? 9.971 -57.126 -5.167 1.00 39.38 213 SER A C 1
ATOM 1640 O O . SER A 1 213 ? 9.348 -58.170 -5.180 1.00 39.38 213 SER A O 1
ATOM 1642 N N . ARG A 1 214 ? 10.298 -56.590 -6.352 1.00 40.16 214 ARG A N 1
ATOM 1643 C CA . ARG A 1 214 ? 11.489 -55.848 -6.802 1.00 40.16 214 ARG A CA 1
ATOM 1644 C C . ARG A 1 214 ? 11.182 -54.895 -7.971 1.00 40.16 214 ARG A C 1
ATOM 1646 O O . ARG A 1 214 ? 10.198 -55.057 -8.678 1.00 40.16 214 ARG A O 1
ATOM 1653 N N . ARG A 1 215 ? 12.131 -53.969 -8.145 1.00 44.16 215 ARG A N 1
ATOM 1654 C CA . ARG A 1 215 ? 12.552 -53.259 -9.366 1.00 44.16 215 ARG A CA 1
ATOM 1655 C C . ARG A 1 215 ? 12.244 -53.952 -10.705 1.00 44.16 215 ARG A C 1
ATOM 1657 O O . ARG A 1 215 ? 12.541 -55.136 -10.853 1.00 44.16 215 ARG A O 1
ATOM 1664 N N . ALA A 1 216 ? 11.888 -53.127 -11.686 1.00 52.00 216 ALA A N 1
ATOM 1665 C CA . ALA A 1 216 ? 12.630 -52.954 -12.937 1.00 52.00 216 ALA A CA 1
ATOM 1666 C C . ALA A 1 216 ? 12.699 -51.447 -13.227 1.00 52.00 216 ALA A C 1
ATOM 1668 O O . ALA A 1 216 ? 11.689 -50.771 -12.924 1.00 52.00 216 ALA A O 1
#

Secondary structure (DSSP, 8-state):
--HHHHHHTTS-----HHHHHHHHHHHHHHHHHHHHHHHHHHHHHHHHHHHHHHHHHHHTTTTTSSS-HHHHHHHHHHHHHHHS-TTEEE-TTS-EEEHHHHHHHHHHHHHHHHHHHHHHHHHHHTT--EEEEE--TT-BSSSTT-SSB-TT-EEEHHHHHH-S-SSTT---EEEE-TT---PPP-------------------------------

Sequence (216 aa):
MPTTAAATLGRPFTWTSSRQHALRDLTIDTYADLLRHSQEAVRQAGAFYGAVRAAARQHIPTHLTGRTALQSAKTLADQLAAAHPLDRVVYRNGARMPVRAWAEAATLARTAVAYNAGTLAVARKHGIQLVEVFDGYDCGWTSHPDPDKAVRTLRTVDEAAEWPISHPRRSRAFGLRPDLASEPAEQESGDYLGFFRPQSGQAQLRGSVASRSRRA